Protein AF-A0A3C1X380-F1 (afdb_monomer)

Solvent-accessible surface area (backbone atoms only — not comparable to full-atom values): 17995 Å² total; per-residue (Å²): 136,86,82,90,84,85,78,90,77,83,82,72,78,85,70,80,78,74,75,63,93,86,57,66,66,77,62,63,75,36,66,68,52,38,53,51,50,45,49,40,43,46,57,48,29,76,74,70,53,82,90,46,90,50,73,79,48,50,50,51,59,52,41,44,53,50,55,62,53,46,61,95,39,57,70,80,70,37,52,69,49,52,52,54,48,44,68,77,28,77,44,46,57,51,46,35,72,46,59,65,70,59,56,50,58,72,48,60,91,70,64,69,62,67,52,58,54,22,47,41,53,30,27,39,46,31,34,74,78,43,76,54,42,80,67,95,39,54,70,62,34,38,70,34,51,88,28,45,71,38,53,14,14,46,36,34,7,53,41,64,56,33,65,44,39,61,62,51,81,38,32,47,39,37,46,27,22,36,65,45,45,80,50,39,56,85,39,74,66,26,43,51,33,51,51,53,50,28,58,68,52,49,33,76,88,46,16,27,62,40,55,51,25,46,41,47,42,10,65,74,32,49,32,88,69,84,46,43,53,93,77,36,80,56,41,94,66,20,41,9,61,77,69,69,37,52,84,63,41,52,39,70,77,82,81,79,83,83,79,89,82,44,68,49,75,47,68,56,71,48,78,56,95,92,39,81,46,73,54,67,44,70,34,49,88,91,46,84,71,45,73,37,79,40,58,50,69,44,83,50,57,70,72,64,56,62,74,63,76,121

pLDDT: mean 89.17, std 16.76, range [29.5, 98.75]

Foldseek 3Di:
DDDDDDDDDDDDDDDPDPDPPPQADPQLVDPVSLVLLLVLLLVCCVPQPDDAPLLVDLALFLQLVLVLLPVVADSVVCRVLSVVVCVQQVALQSLLPDDLVVLLVSCPPSDPCQSSVLSNQLSVCCCPVVVRDDDLDLVSQCVRRPQHLQSSLQSNCSNPVALRFHDDPLLLQVQCQLRVPPDACPDPSNVSSSRVSRSSNQDSRRNNSSNSSSSCQSPPALDQPPHVLVPRSCSVSGPCNVVVNSNVPPDHDDDDDDDDWDKDFDWDWDADPNDIDTDWDQADPPDDVHRDTGTDMDTDDPVVVVVVPD

Sequence (310 aa):
MSPSRAGRGSKRGSEPELLAESVVVPTVQDPGWRRTLQRQLLQWYAVAGRRLPWRQSQDPYRIWLSEIMLQQTTVAAVIPYFQRFTAAWPNVAALAAAPLDEVLRLWEGLGYYSRARNLHRAAGLVVSEYGGQFPRDVKLLQQLPGVGRYTAGAIASFAFDLPAPIVEANTERLYARLLALQDDVRSASGQKQLWAFAEAIVSAERPGDFNQAVMDLGSQLCTPTNPACPACPVSGYCGAYRQGLQHELPRKPPRVAITAICELALIPTRVHRGQRQFLLRRREAGERWAGMWDAWREETRPEVLDGLGG

Structure (mmCIF, N/CA/C/O backbone):
data_AF-A0A3C1X380-F1
#
_entry.id   AF-A0A3C1X380-F1
#
loop_
_atom_site.group_PDB
_atom_site.id
_atom_site.type_symbol
_atom_site.label_atom_id
_atom_site.label_alt_id
_atom_site.label_comp_id
_atom_site.label_asym_id
_atom_site.label_entity_id
_atom_site.label_seq_id
_atom_site.pdbx_PDB_ins_code
_atom_site.Cartn_x
_atom_site.Cartn_y
_atom_site.Cartn_z
_atom_site.occupancy
_atom_site.B_iso_or_equiv
_atom_site.auth_seq_id
_atom_site.auth_comp_id
_atom_site.auth_asym_id
_atom_site.auth_atom_id
_atom_site.pdbx_PDB_model_num
ATOM 1 N N . MET A 1 1 ? 25.743 -33.243 53.019 1.00 43.44 1 MET A N 1
ATOM 2 C CA . MET A 1 1 ? 25.784 -32.178 51.994 1.00 43.44 1 MET A CA 1
ATOM 3 C C . MET A 1 1 ? 24.585 -32.366 51.073 1.00 43.44 1 MET A C 1
ATOM 5 O O . MET A 1 1 ? 24.597 -33.277 50.259 1.00 43.44 1 MET A O 1
ATOM 9 N N . SER A 1 2 ? 23.525 -31.582 51.274 1.00 38.34 2 SER A N 1
ATOM 10 C CA . SER A 1 2 ? 22.385 -31.467 50.342 1.00 38.34 2 SER A CA 1
ATOM 11 C C . SER A 1 2 ? 22.796 -30.614 49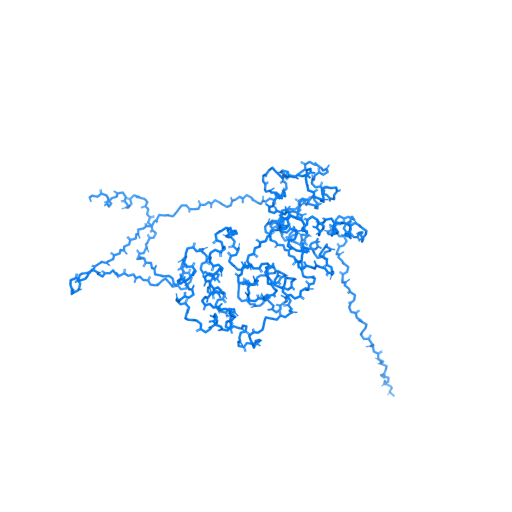.132 1.00 38.34 2 SER A C 1
ATOM 13 O O . SER A 1 2 ? 23.673 -29.762 49.295 1.00 38.34 2 SER A O 1
ATOM 15 N N . PRO A 1 3 ? 22.213 -30.824 47.936 1.00 39.53 3 PRO A N 1
ATOM 16 C CA . PRO A 1 3 ? 20.949 -30.151 47.570 1.00 39.53 3 PRO A CA 1
ATOM 17 C C . PRO A 1 3 ? 20.002 -31.055 46.739 1.00 39.53 3 PRO A C 1
ATOM 19 O O . PRO A 1 3 ? 20.433 -31.825 45.891 1.00 39.53 3 PRO A O 1
ATOM 22 N N . SER A 1 4 ? 18.704 -31.147 47.044 1.00 33.91 4 SER A N 1
ATOM 23 C CA . SER A 1 4 ? 17.605 -30.247 46.633 1.00 33.91 4 SER A CA 1
ATOM 24 C C . SER A 1 4 ? 17.542 -29.931 45.126 1.00 33.91 4 SER A C 1
ATOM 26 O O . SER A 1 4 ? 18.301 -29.108 44.621 1.00 33.91 4 SER A O 1
ATOM 28 N N . ARG A 1 5 ? 16.568 -30.531 44.422 1.00 35.78 5 ARG A N 1
ATOM 29 C CA . ARG A 1 5 ? 16.022 -30.042 43.142 1.00 35.78 5 ARG A CA 1
ATOM 30 C C . ARG A 1 5 ? 14.491 -30.023 43.211 1.00 35.78 5 ARG A C 1
ATOM 32 O O . ARG A 1 5 ? 13.821 -30.983 42.847 1.00 35.78 5 ARG A O 1
ATOM 39 N N . ALA A 1 6 ? 13.959 -28.900 43.683 1.00 34.78 6 ALA A N 1
ATOM 40 C CA . ALA A 1 6 ? 12.681 -28.344 43.232 1.00 34.78 6 ALA A CA 1
ATOM 41 C C . ALA A 1 6 ? 12.926 -27.633 41.879 1.00 34.78 6 ALA A C 1
ATOM 43 O O . ALA A 1 6 ? 14.048 -27.227 41.605 1.00 34.78 6 ALA A O 1
ATOM 44 N N . GLY A 1 7 ? 11.992 -27.432 40.957 1.00 31.25 7 GLY A N 1
ATOM 45 C CA . GLY A 1 7 ? 10.567 -27.701 40.895 1.00 31.25 7 GLY A CA 1
ATOM 46 C C . GLY A 1 7 ? 10.095 -27.371 39.470 1.00 31.25 7 GLY A C 1
ATOM 47 O O . GLY A 1 7 ? 10.763 -26.658 38.719 1.00 31.25 7 GLY A O 1
ATOM 48 N N . ARG A 1 8 ? 8.955 -27.942 39.079 1.00 37.12 8 ARG A N 1
ATOM 49 C CA . ARG A 1 8 ? 8.290 -27.705 37.793 1.00 37.12 8 ARG A CA 1
ATOM 50 C C . ARG A 1 8 ? 7.764 -26.268 37.726 1.00 37.12 8 ARG A C 1
ATOM 52 O O . ARG A 1 8 ? 6.919 -25.892 38.530 1.00 37.12 8 ARG A O 1
ATOM 59 N N . GLY A 1 9 ? 8.212 -25.505 36.733 1.00 29.50 9 GLY A N 1
ATOM 60 C CA . GLY A 1 9 ? 7.632 -24.218 36.348 1.00 29.50 9 GLY A CA 1
ATOM 61 C C . GLY A 1 9 ? 6.877 -24.350 35.030 1.00 29.50 9 GLY A C 1
ATOM 62 O O . GLY A 1 9 ? 7.480 -24.343 33.961 1.00 29.50 9 GLY A O 1
ATOM 63 N N . SER A 1 10 ? 5.557 -24.499 35.123 1.00 31.27 10 SER A N 1
ATOM 64 C CA . SER A 1 10 ? 4.612 -24.378 34.011 1.00 31.27 10 SER A CA 1
ATOM 65 C C . SER A 1 10 ? 4.718 -22.977 33.394 1.00 31.27 10 SER A C 1
ATOM 67 O O . SER A 1 10 ? 4.453 -21.984 34.075 1.00 31.27 10 SER A O 1
ATOM 69 N N . LYS A 1 11 ? 5.127 -22.883 32.122 1.00 34.22 11 LYS A N 1
ATOM 70 C CA . LYS A 1 11 ? 5.083 -21.633 31.352 1.00 34.22 11 LYS A CA 1
ATOM 71 C C . LYS A 1 11 ? 3.627 -21.352 30.979 1.00 34.22 11 LYS A C 1
ATOM 73 O O . LYS A 1 11 ? 3.112 -21.908 30.013 1.00 34.22 11 LYS A O 1
ATOM 78 N N . ARG A 1 12 ? 2.965 -20.516 31.784 1.00 34.91 12 ARG A N 1
ATOM 79 C CA . ARG A 1 12 ? 1.689 -19.882 31.427 1.00 34.91 12 ARG A CA 1
ATOM 80 C C . ARG A 1 12 ? 1.887 -19.032 30.175 1.00 34.91 12 ARG A C 1
ATOM 82 O O . ARG A 1 12 ? 2.951 -18.443 29.992 1.00 34.91 12 ARG A O 1
ATOM 89 N N . GLY A 1 13 ? 0.860 -19.032 29.328 1.00 30.39 13 GLY A N 1
ATOM 90 C CA . GLY A 1 13 ? 0.805 -18.280 28.084 1.00 30.39 13 GLY A CA 1
ATOM 91 C C . GLY A 1 13 ? 1.133 -16.806 28.292 1.00 30.39 13 GLY A C 1
ATOM 92 O O . GLY A 1 13 ? 0.766 -16.207 29.299 1.00 30.39 13 GLY A O 1
ATOM 93 N N . SER A 1 14 ? 1.859 -16.259 27.326 1.00 31.59 14 SER A N 1
ATOM 94 C CA . SER A 1 14 ? 2.159 -14.841 27.204 1.00 31.59 14 SER A CA 1
ATOM 95 C C . SER A 1 14 ? 0.860 -14.051 27.049 1.00 31.59 14 SER A C 1
ATOM 97 O O . SER A 1 14 ? 0.226 -14.103 25.993 1.00 31.59 14 SER A O 1
ATOM 99 N N . GLU A 1 15 ? 0.468 -13.334 28.097 1.00 29.66 15 GLU A N 1
ATOM 100 C CA . GLU A 1 15 ? -0.476 -12.225 27.984 1.00 29.66 15 GLU A CA 1
ATOM 101 C C . GLU A 1 15 ? 0.121 -11.144 27.064 1.00 29.66 15 GLU A C 1
ATOM 103 O O . GLU A 1 15 ? 1.343 -10.956 27.053 1.00 29.66 15 GLU A O 1
ATOM 108 N N . PRO A 1 16 ? -0.704 -10.455 26.257 1.00 36.34 16 PRO A N 1
ATOM 109 C CA . PRO A 1 16 ? -0.232 -9.372 25.412 1.00 36.34 16 PRO A CA 1
ATOM 110 C C . PRO A 1 16 ? 0.289 -8.245 26.303 1.00 36.34 16 PRO A C 1
ATOM 112 O O . PRO A 1 16 ? -0.426 -7.730 27.160 1.00 36.34 16 PRO A O 1
ATOM 115 N N . GLU A 1 17 ? 1.555 -7.896 26.096 1.00 34.09 17 GLU A N 1
ATOM 116 C CA . GLU A 1 17 ? 2.239 -6.781 26.736 1.00 34.09 17 GLU A CA 1
ATOM 117 C C . GLU A 1 17 ? 1.364 -5.524 26.614 1.00 34.09 17 GLU A C 1
ATOM 119 O O . GLU A 1 17 ? 1.068 -5.057 25.510 1.00 34.09 17 GLU A O 1
ATOM 124 N N . LEU A 1 18 ? 0.866 -5.047 27.759 1.00 36.06 18 LEU A N 1
ATOM 125 C CA . LEU A 1 18 ? 0.002 -3.878 27.871 1.00 36.06 18 LEU A CA 1
ATOM 126 C C . LEU A 1 18 ? 0.632 -2.713 27.102 1.00 36.06 18 LEU A C 1
ATOM 128 O O . LEU A 1 18 ? 1.758 -2.300 27.380 1.00 36.06 18 LEU A O 1
ATOM 132 N N . LEU A 1 19 ? -0.114 -2.209 26.115 1.00 40.50 19 LEU A N 1
ATOM 133 C CA . LEU A 1 19 ? 0.209 -1.008 25.353 1.00 40.50 19 LEU A CA 1
ATOM 134 C C . LEU A 1 19 ? 0.686 0.075 26.324 1.00 40.50 19 LEU A C 1
ATOM 136 O O . LEU A 1 19 ? -0.061 0.452 27.223 1.00 40.50 19 LEU A O 1
ATOM 140 N N . ALA A 1 20 ? 1.925 0.541 26.141 1.00 37.09 20 ALA A N 1
ATOM 141 C CA . ALA A 1 20 ? 2.539 1.582 26.957 1.00 37.09 20 ALA A CA 1
ATOM 142 C C . ALA A 1 20 ? 1.525 2.693 27.285 1.00 37.09 20 ALA A C 1
ATOM 144 O O . ALA A 1 20 ? 0.930 3.272 26.372 1.00 37.09 20 ALA A O 1
ATOM 145 N N . GLU A 1 21 ? 1.358 2.984 28.579 1.00 40.97 21 GLU A N 1
ATOM 146 C CA . GLU A 1 21 ? 0.349 3.887 29.163 1.00 40.97 21 GLU A CA 1
ATOM 147 C C . GLU A 1 21 ? 0.322 5.309 28.563 1.00 40.97 21 GLU A C 1
ATOM 149 O O . GLU A 1 21 ? -0.587 6.084 28.840 1.00 40.97 21 GLU A O 1
ATOM 154 N N . SER A 1 22 ? 1.281 5.666 27.709 1.00 44.72 22 SER A N 1
ATOM 155 C CA . SER A 1 22 ? 1.440 6.999 27.130 1.00 44.72 22 SER A CA 1
ATOM 156 C C . SER A 1 22 ? 1.015 7.152 25.664 1.00 44.72 22 SER A C 1
ATOM 158 O O . SER A 1 22 ? 1.187 8.237 25.114 1.00 44.72 22 SER A O 1
ATOM 160 N N . VAL A 1 23 ? 0.491 6.115 24.996 1.00 49.34 23 VAL A N 1
ATOM 161 C CA . VAL A 1 23 ? 0.452 6.107 23.512 1.00 49.34 23 VAL A CA 1
ATOM 162 C C . VAL A 1 23 ? -0.947 6.080 22.886 1.00 49.34 23 VAL A C 1
ATOM 164 O O . VAL A 1 23 ? -1.075 6.151 21.666 1.00 49.34 23 VAL A O 1
ATOM 167 N N . VAL A 1 24 ? -2.032 6.039 23.660 1.00 52.72 24 VAL A N 1
ATOM 168 C CA . VAL A 1 24 ? -3.367 5.978 23.049 1.00 52.72 24 VAL A CA 1
ATOM 169 C C . VAL A 1 24 ? -4.371 6.830 23.808 1.00 52.72 24 VAL A C 1
ATOM 171 O O . VAL A 1 24 ? -4.429 6.790 25.033 1.00 52.72 24 VAL A O 1
ATOM 174 N N . VAL A 1 25 ? -5.181 7.595 23.067 1.00 57.25 25 VAL A N 1
ATOM 175 C CA . VAL A 1 25 ? -6.336 8.324 23.608 1.00 57.25 25 VAL A CA 1
ATOM 176 C C . VAL A 1 25 ? -7.116 7.360 24.518 1.00 57.25 25 VAL A C 1
ATOM 178 O O . VAL A 1 25 ? -7.429 6.260 24.052 1.00 57.25 25 VAL A O 1
ATOM 181 N N . PRO A 1 26 ? -7.471 7.733 25.766 1.00 54.91 26 PRO A N 1
ATOM 182 C CA . PRO A 1 26 ? -8.133 6.834 26.724 1.00 54.91 26 PRO A CA 1
ATOM 183 C C . PRO A 1 26 ? -9.357 6.093 26.157 1.00 54.91 26 PRO A C 1
ATOM 185 O O . PRO A 1 26 ? -9.683 4.986 26.568 1.00 54.91 26 PRO A O 1
ATOM 188 N N . THR A 1 27 ? -10.003 6.686 25.152 1.00 64.69 27 THR A N 1
ATOM 189 C CA . THR A 1 27 ? -11.160 6.132 24.441 1.00 64.69 27 THR A CA 1
ATOM 190 C C . THR A 1 27 ? -10.867 4.896 23.587 1.00 64.69 27 THR A C 1
ATOM 192 O O . THR A 1 27 ? -11.767 4.096 23.382 1.00 64.69 27 THR A O 1
ATOM 195 N N . VAL A 1 28 ? -9.641 4.678 23.109 1.00 70.62 28 VAL A N 1
ATOM 196 C CA . VAL A 1 28 ? -9.317 3.497 22.282 1.00 70.62 28 VAL A CA 1
ATOM 197 C C . VAL A 1 28 ? -9.156 2.241 23.137 1.00 70.62 28 VAL A C 1
ATOM 199 O O . VAL A 1 28 ? -9.380 1.131 22.656 1.00 70.62 28 VAL A O 1
ATOM 202 N N . GLN A 1 29 ? -8.810 2.402 24.416 1.00 73.19 29 GLN A N 1
ATOM 203 C CA . GLN A 1 29 ? -8.742 1.282 25.354 1.00 73.19 29 GLN A CA 1
ATOM 204 C C . GLN A 1 29 ? -10.140 0.730 25.671 1.00 73.19 29 GLN A C 1
ATOM 206 O O . GLN A 1 29 ? -1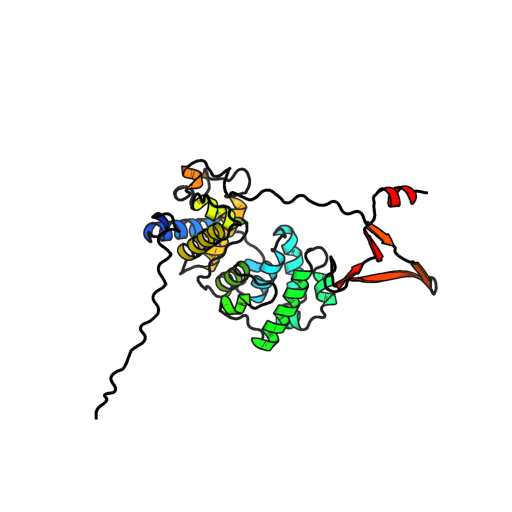0.282 -0.471 25.912 1.00 73.19 29 GLN A O 1
ATOM 211 N N . ASP A 1 30 ? -11.185 1.559 25.560 1.00 84.94 30 ASP A N 1
ATOM 212 C CA . ASP A 1 30 ? -12.578 1.150 25.743 1.00 84.94 30 ASP A CA 1
ATOM 213 C C . ASP A 1 30 ? -13.021 0.131 24.662 1.00 84.94 30 ASP A C 1
ATOM 215 O O . ASP A 1 30 ? -13.106 0.452 23.468 1.00 84.94 30 ASP A O 1
ATOM 219 N N . PRO A 1 31 ? -13.346 -1.122 25.043 1.00 85.69 31 PRO A N 1
ATOM 220 C CA . PRO A 1 31 ? -13.861 -2.125 24.111 1.00 85.69 31 PRO A CA 1
ATOM 221 C C . PRO A 1 31 ? -15.216 -1.754 23.486 1.00 85.69 31 PRO A C 1
ATOM 223 O O . PRO A 1 31 ? -15.538 -2.218 22.390 1.00 85.69 31 PRO A O 1
ATOM 226 N N . GLY A 1 32 ? -16.048 -0.960 24.170 1.00 88.94 32 GLY A N 1
ATOM 227 C CA . GLY A 1 32 ? -17.332 -0.475 23.653 1.00 88.94 32 GLY A CA 1
ATOM 228 C C . GLY A 1 32 ? -17.144 0.498 22.491 1.00 88.94 32 GLY A C 1
ATOM 229 O O . GLY A 1 32 ? -17.757 0.333 21.428 1.00 88.94 32 GLY A O 1
ATOM 230 N N . TRP A 1 33 ? -16.226 1.450 22.663 1.00 90.06 33 TRP A N 1
ATOM 231 C CA . TRP A 1 33 ? -15.787 2.360 21.608 1.00 90.06 33 TRP A CA 1
ATOM 232 C C . TRP A 1 33 ? -15.258 1.598 20.385 1.00 90.06 33 TRP A C 1
ATOM 234 O O . TRP A 1 33 ? -15.761 1.795 19.275 1.00 90.06 33 TRP A O 1
ATOM 244 N N . ARG A 1 34 ? -14.324 0.652 20.589 1.00 91.25 34 ARG A N 1
ATOM 245 C CA . ARG A 1 34 ? -13.711 -0.133 19.498 1.00 91.25 34 ARG A CA 1
ATOM 246 C C . ARG A 1 34 ? -14.737 -0.928 18.700 1.00 91.25 34 ARG A C 1
ATOM 248 O O . ARG A 1 34 ? -14.773 -0.822 17.476 1.00 91.25 34 ARG A O 1
ATOM 255 N N . ARG A 1 35 ? -15.615 -1.666 19.387 1.00 93.12 35 ARG A N 1
ATOM 256 C CA . ARG A 1 35 ? -16.673 -2.455 18.734 1.00 93.12 35 ARG A CA 1
ATOM 257 C C . ARG A 1 35 ? -17.620 -1.580 17.922 1.00 93.12 35 ARG A C 1
ATOM 259 O O . ARG A 1 35 ? -18.031 -1.966 16.829 1.00 93.12 35 ARG A O 1
ATOM 266 N N . THR A 1 36 ? -17.953 -0.392 18.423 1.00 93.62 36 THR A N 1
ATOM 267 C CA . THR A 1 36 ? -18.863 0.506 17.704 1.00 93.62 36 THR A CA 1
ATOM 268 C C . THR A 1 36 ? -18.210 1.104 16.462 1.00 93.62 36 THR A C 1
ATOM 270 O O . THR A 1 36 ? -18.836 1.093 15.400 1.00 93.62 36 THR A O 1
ATOM 273 N N . LEU A 1 37 ? -16.950 1.541 16.563 1.00 94.44 37 LEU A N 1
ATOM 274 C CA . LEU A 1 37 ? -16.166 2.013 15.420 1.00 94.44 37 LEU A CA 1
ATOM 275 C C . LEU A 1 37 ? -16.031 0.924 14.347 1.00 94.44 37 LEU A C 1
ATOM 277 O O . LEU A 1 37 ? -16.326 1.175 13.177 1.00 94.44 37 LEU A O 1
ATOM 281 N N . GLN A 1 38 ? -15.652 -0.295 14.745 1.00 96.25 38 GLN A N 1
ATOM 282 C CA . GLN A 1 38 ? -15.543 -1.444 13.840 1.00 96.25 38 GLN A CA 1
ATOM 283 C C . GLN A 1 38 ? -16.870 -1.720 13.133 1.00 96.25 38 GLN A C 1
ATOM 285 O O . GLN A 1 38 ? -16.911 -1.819 11.908 1.00 96.25 38 GLN A O 1
ATOM 290 N N . ARG A 1 39 ? -17.974 -1.774 13.887 1.00 97.19 39 ARG A N 1
ATOM 291 C CA . ARG A 1 39 ? -19.311 -2.009 13.333 1.00 97.19 39 ARG A CA 1
ATOM 292 C C . ARG A 1 39 ? -19.705 -0.946 12.306 1.00 97.19 39 ARG A C 1
ATOM 294 O O . ARG A 1 39 ? -20.159 -1.310 11.227 1.00 97.19 39 ARG A O 1
ATOM 301 N N . GLN A 1 40 ? -19.527 0.339 12.615 1.00 97.31 40 GLN A N 1
ATOM 302 C CA . GLN A 1 40 ? -19.891 1.428 11.699 1.00 97.31 40 GLN A CA 1
ATOM 303 C C . GLN A 1 40 ? -19.058 1.408 10.412 1.00 97.31 40 GLN A C 1
ATOM 305 O O . GLN A 1 40 ? -19.611 1.577 9.325 1.00 97.31 40 GLN A O 1
ATOM 310 N N . LEU A 1 41 ? -17.750 1.145 10.512 1.00 96.88 41 LEU A N 1
ATOM 311 C CA . LEU A 1 41 ? -16.876 1.005 9.343 1.00 96.88 41 LEU A CA 1
ATOM 312 C C . LEU A 1 41 ? -17.289 -0.168 8.459 1.00 96.88 41 LEU A C 1
ATOM 314 O O . LEU A 1 41 ? -17.406 -0.009 7.247 1.00 96.88 41 LEU A O 1
ATOM 318 N N . LEU A 1 42 ? -17.537 -1.332 9.061 1.00 98.19 42 LEU A N 1
ATOM 319 C CA . LEU A 1 42 ? -17.918 -2.537 8.328 1.00 98.19 42 LEU A CA 1
ATOM 320 C C . LEU A 1 42 ? -19.306 -2.409 7.682 1.00 98.19 42 LEU A C 1
ATOM 322 O O . LEU A 1 42 ? -19.500 -2.901 6.572 1.00 98.19 42 LEU A O 1
ATOM 326 N N . GLN A 1 43 ? -20.256 -1.736 8.341 1.00 98.06 43 GLN A N 1
ATOM 327 C CA . GLN A 1 43 ? -21.577 -1.434 7.773 1.00 98.06 43 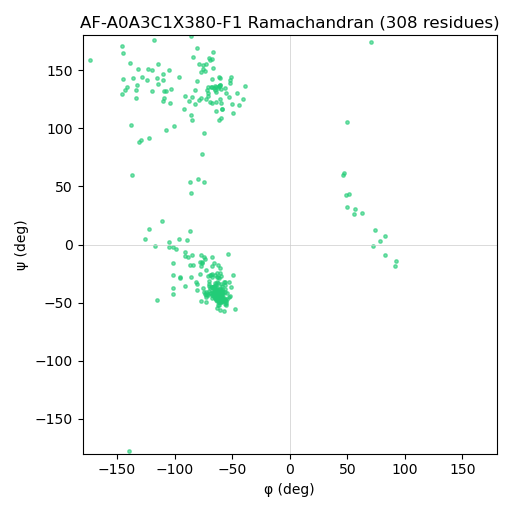GLN A CA 1
ATOM 328 C C . GLN A 1 43 ? -21.473 -0.485 6.579 1.00 98.06 43 GLN A C 1
ATOM 330 O O . GLN A 1 43 ? -22.063 -0.746 5.533 1.00 98.06 43 GLN A O 1
ATOM 335 N N . TRP A 1 44 ? -20.689 0.587 6.710 1.00 98.06 44 TRP A N 1
ATOM 336 C CA . TRP A 1 44 ? -20.432 1.503 5.602 1.00 98.06 44 TRP A CA 1
ATOM 337 C C . TRP A 1 44 ? -19.748 0.788 4.430 1.00 98.06 44 TRP A C 1
ATOM 339 O O . TRP A 1 44 ? -20.177 0.926 3.286 1.00 98.06 44 TRP A O 1
ATOM 349 N N . TYR A 1 45 ? -18.733 -0.030 4.711 1.00 97.88 45 TYR A N 1
ATOM 350 C CA . TYR A 1 45 ? -17.983 -0.757 3.690 1.00 97.88 45 TYR A CA 1
ATOM 351 C C . TYR A 1 45 ? -18.837 -1.776 2.931 1.00 97.88 45 TYR A C 1
ATOM 353 O O . TYR A 1 45 ? -18.668 -1.927 1.724 1.00 97.88 45 TYR A O 1
ATOM 361 N N . ALA A 1 46 ? -19.808 -2.414 3.591 1.00 96.88 46 ALA A N 1
ATOM 362 C CA . ALA A 1 46 ? -20.736 -3.330 2.927 1.00 96.88 46 ALA A CA 1
ATOM 363 C C . ALA A 1 46 ? -21.553 -2.658 1.802 1.00 96.88 46 ALA A C 1
ATOM 365 O O . ALA A 1 46 ? -21.949 -3.330 0.852 1.00 96.88 46 ALA A O 1
ATOM 366 N N . VAL A 1 47 ? -21.786 -1.342 1.892 1.00 96.25 47 VAL A N 1
ATOM 367 C CA . VAL A 1 47 ? -22.566 -0.572 0.907 1.00 96.25 47 VAL A CA 1
ATOM 368 C C . VAL A 1 47 ? -21.665 0.220 -0.047 1.00 96.25 47 VAL A C 1
ATOM 370 O O . VAL A 1 47 ? -21.918 0.249 -1.249 1.00 96.25 47 VAL A O 1
ATOM 373 N N . ALA A 1 48 ? -20.613 0.857 0.472 1.00 95.25 48 ALA A N 1
ATOM 374 C CA . ALA A 1 48 ? -19.765 1.804 -0.261 1.00 95.25 48 ALA A CA 1
ATOM 375 C C . ALA A 1 48 ? -18.384 1.244 -0.662 1.00 95.25 48 ALA A C 1
ATOM 377 O O . ALA A 1 48 ? -17.581 1.945 -1.287 1.00 95.25 48 ALA A O 1
ATOM 378 N N . GLY A 1 49 ? -18.073 0.000 -0.289 1.00 93.88 49 GLY A N 1
ATOM 379 C CA . GLY A 1 49 ? -16.798 -0.645 -0.589 1.00 93.88 49 GLY A CA 1
ATOM 380 C C . GLY A 1 49 ? -16.562 -0.797 -2.092 1.00 93.88 49 GLY A C 1
ATOM 381 O O . GLY A 1 49 ? -17.439 -1.218 -2.852 1.00 93.88 49 GLY A O 1
ATOM 382 N N . ARG A 1 50 ? -15.347 -0.469 -2.546 1.00 93.75 50 ARG A N 1
ATOM 383 C CA . ARG A 1 50 ? -15.002 -0.568 -3.972 1.00 93.75 50 ARG A CA 1
ATOM 384 C C . ARG A 1 50 ? -14.864 -2.022 -4.398 1.00 93.75 50 ARG A C 1
ATOM 386 O O . ARG A 1 50 ? -14.111 -2.787 -3.789 1.00 93.75 50 ARG A O 1
ATOM 393 N N . ARG A 1 51 ? -15.488 -2.359 -5.527 1.00 92.88 51 ARG A N 1
ATOM 394 C CA . ARG A 1 51 ? -15.294 -3.633 -6.229 1.00 92.88 51 ARG A CA 1
ATOM 395 C C . ARG A 1 51 ? -14.082 -3.519 -7.149 1.00 92.88 51 ARG A C 1
ATOM 397 O O . ARG A 1 51 ? -14.145 -2.837 -8.165 1.00 92.88 51 ARG A O 1
ATOM 404 N N . LEU A 1 52 ? -12.980 -4.169 -6.781 1.00 95.12 52 LEU A N 1
ATOM 405 C CA . LEU A 1 52 ? -11.732 -4.171 -7.553 1.00 95.12 52 LEU A CA 1
ATOM 406 C C . LEU A 1 52 ? -11.365 -5.606 -7.963 1.00 95.12 52 LEU A C 1
ATOM 408 O O . LEU A 1 52 ? -11.671 -6.526 -7.202 1.00 95.12 52 LEU A O 1
ATOM 412 N N . PRO A 1 53 ? -10.683 -5.824 -9.106 1.00 94.75 53 PRO A N 1
ATOM 413 C CA . PRO A 1 53 ? -10.400 -7.172 -9.618 1.00 94.75 53 PRO A CA 1
ATOM 414 C C . PRO A 1 53 ? -9.655 -8.093 -8.639 1.00 94.75 53 PRO A C 1
ATOM 416 O O . PRO A 1 53 ? -9.858 -9.305 -8.646 1.00 94.75 53 PRO A O 1
ATOM 419 N N . TRP A 1 54 ? -8.793 -7.530 -7.792 1.00 95.25 54 TRP A N 1
ATOM 420 C CA . TRP A 1 54 ? -8.043 -8.270 -6.772 1.00 95.25 54 TRP A CA 1
ATOM 421 C C . TRP A 1 54 ? -8.822 -8.501 -5.473 1.00 95.25 54 TRP A C 1
ATOM 423 O O . TRP A 1 54 ? -8.467 -9.397 -4.722 1.00 95.25 54 TRP A O 1
ATOM 433 N N . ARG A 1 55 ? -9.905 -7.754 -5.222 1.00 94.56 55 ARG A N 1
ATOM 434 C CA . ARG A 1 55 ? -10.766 -7.917 -4.034 1.00 94.56 55 ARG A CA 1
ATOM 435 C C . ARG A 1 55 ? -11.836 -8.996 -4.198 1.00 94.56 55 ARG A C 1
ATOM 437 O O . ARG A 1 55 ? -12.518 -9.340 -3.245 1.00 94.56 55 ARG A O 1
ATOM 444 N N . GLN A 1 56 ? -11.999 -9.519 -5.409 1.00 89.81 56 GLN A N 1
ATOM 445 C CA . GLN A 1 56 ? -12.928 -10.612 -5.720 1.00 89.81 56 GLN A CA 1
ATOM 446 C C . GLN A 1 56 ? -12.296 -11.995 -5.494 1.00 89.81 56 GLN A C 1
ATOM 448 O O . GLN A 1 56 ? -12.824 -13.004 -5.948 1.00 89.81 56 GLN A O 1
ATOM 453 N N . SER A 1 57 ? -11.134 -12.039 -4.842 1.00 91.06 57 SER A N 1
ATOM 454 C CA . SER A 1 57 ? -10.344 -13.240 -4.621 1.00 91.06 57 SER A CA 1
ATOM 455 C C . SER A 1 57 ? -9.666 -13.158 -3.259 1.00 91.06 57 SER A C 1
ATOM 457 O O . SER A 1 57 ? -9.187 -12.091 -2.885 1.00 91.06 57 SER A O 1
ATOM 459 N N . GLN A 1 58 ? -9.575 -14.291 -2.564 1.00 94.00 58 GLN A N 1
ATOM 460 C CA . GLN A 1 58 ? -8.722 -14.455 -1.380 1.00 94.00 58 GLN A CA 1
ATOM 461 C C . GLN A 1 58 ? -7.364 -15.090 -1.724 1.00 94.00 58 GLN A C 1
ATOM 463 O O . GLN A 1 58 ? -6.574 -15.385 -0.836 1.00 94.00 58 GLN A O 1
ATOM 468 N N . ASP A 1 59 ? -7.075 -15.313 -3.011 1.00 97.62 59 ASP A N 1
ATOM 469 C CA . ASP A 1 59 ? -5.780 -15.831 -3.463 1.00 97.62 59 ASP A CA 1
ATOM 470 C C . ASP A 1 59 ? -4.626 -14.892 -3.040 1.00 97.62 59 ASP A C 1
ATOM 472 O O . ASP A 1 59 ? -4.552 -13.758 -3.543 1.00 97.62 59 ASP A O 1
ATOM 476 N N . PRO A 1 60 ? -3.694 -15.358 -2.180 1.00 97.94 60 PRO A N 1
ATOM 477 C CA . PRO A 1 60 ? -2.555 -14.569 -1.729 1.00 97.94 60 PRO A CA 1
ATOM 478 C C . PRO A 1 60 ? -1.694 -14.042 -2.876 1.00 97.94 60 PRO A C 1
ATOM 480 O O . PRO A 1 60 ? -1.189 -12.926 -2.776 1.00 97.94 60 PRO A O 1
ATOM 483 N N . TYR A 1 61 ? -1.548 -14.795 -3.975 1.00 98.50 61 TYR A N 1
ATOM 484 C CA . TYR A 1 61 ? -0.755 -14.368 -5.130 1.00 98.50 61 TYR A CA 1
ATOM 485 C C . TYR A 1 61 ? -1.348 -13.112 -5.775 1.00 98.50 61 TYR A C 1
ATOM 487 O O . TYR A 1 61 ? -0.645 -12.125 -5.998 1.00 98.50 61 TYR A O 1
ATOM 495 N N . ARG A 1 62 ? -2.661 -13.126 -6.031 1.00 98.38 62 ARG A N 1
ATOM 496 C CA . ARG A 1 62 ? -3.391 -12.002 -6.634 1.00 98.38 62 ARG A CA 1
ATOM 497 C C . ARG A 1 62 ? -3.398 -10.783 -5.719 1.00 98.38 62 ARG A C 1
ATOM 499 O O . ARG A 1 62 ? -3.163 -9.669 -6.187 1.00 98.38 62 ARG A O 1
ATOM 506 N N . ILE A 1 63 ? -3.631 -10.995 -4.426 1.00 98.12 63 ILE A N 1
ATOM 507 C CA . ILE A 1 63 ? -3.596 -9.928 -3.424 1.00 98.12 63 ILE A CA 1
ATOM 508 C C . ILE A 1 63 ? -2.203 -9.301 -3.384 1.00 98.12 63 ILE A C 1
ATOM 510 O O . ILE A 1 63 ? -2.069 -8.110 -3.655 1.00 98.12 63 ILE A O 1
ATOM 514 N N . TRP A 1 64 ? -1.159 -10.098 -3.147 1.00 98.50 64 TRP A N 1
ATOM 515 C CA . TRP A 1 64 ? 0.223 -9.623 -3.094 1.00 98.50 64 TRP A CA 1
ATOM 516 C C . TRP A 1 64 ? 0.630 -8.867 -4.361 1.00 98.50 64 TRP A C 1
ATOM 518 O O . TRP A 1 64 ? 1.153 -7.757 -4.267 1.00 98.50 64 TRP A O 1
ATOM 528 N N . LEU A 1 65 ? 0.333 -9.416 -5.543 1.00 98.50 65 LEU A N 1
ATOM 529 C CA . LEU A 1 65 ? 0.619 -8.764 -6.819 1.00 98.50 65 LEU A CA 1
ATOM 530 C C . LEU A 1 65 ? -0.024 -7.373 -6.898 1.00 98.50 65 LEU A C 1
ATOM 532 O O . LEU A 1 65 ? 0.646 -6.402 -7.259 1.00 98.50 65 LEU A O 1
ATOM 536 N N . SER A 1 66 ? -1.307 -7.269 -6.538 1.00 98.00 66 SER A N 1
ATOM 537 C CA . SER A 1 66 ? -2.024 -5.992 -6.544 1.00 98.00 66 SER A CA 1
ATOM 538 C C . SER A 1 66 ? -1.429 -4.990 -5.553 1.00 98.00 66 SER A C 1
ATOM 540 O O . SER A 1 66 ? -1.231 -3.829 -5.907 1.00 98.00 66 SER A O 1
ATOM 542 N N . GLU A 1 67 ? -1.047 -5.445 -4.359 1.00 97.56 67 GLU A N 1
ATOM 543 C CA . GLU A 1 67 ? -0.458 -4.600 -3.322 1.00 97.56 67 GLU A CA 1
ATOM 544 C C . GLU A 1 67 ? 0.905 -4.046 -3.742 1.00 97.56 67 GLU A C 1
ATOM 546 O O . GLU A 1 67 ? 1.179 -2.865 -3.533 1.00 97.56 67 GLU A O 1
ATOM 551 N N . ILE A 1 68 ? 1.743 -4.850 -4.407 1.00 97.94 68 ILE A N 1
ATOM 552 C CA . ILE A 1 68 ? 3.012 -4.368 -4.970 1.00 97.94 68 ILE A CA 1
ATOM 553 C C . ILE A 1 68 ? 2.762 -3.359 -6.101 1.00 97.94 68 ILE A C 1
ATOM 555 O O . ILE A 1 68 ? 3.431 -2.321 -6.165 1.00 97.94 68 ILE A O 1
ATOM 559 N N . MET A 1 69 ? 1.786 -3.610 -6.981 1.00 97.81 69 MET A N 1
ATOM 560 C CA . MET A 1 69 ? 1.443 -2.679 -8.064 1.00 97.81 69 MET A CA 1
ATOM 561 C C . MET A 1 69 ? 0.889 -1.346 -7.549 1.00 97.81 69 MET A C 1
ATOM 563 O O . MET A 1 69 ? 1.205 -0.308 -8.124 1.00 97.81 69 MET A O 1
ATOM 567 N N . LEU A 1 70 ? 0.117 -1.345 -6.460 1.00 96.06 70 LEU A N 1
ATOM 568 C CA . LEU A 1 70 ? -0.495 -0.143 -5.878 1.00 96.06 70 LEU A CA 1
ATOM 569 C C . LEU A 1 70 ? 0.498 0.767 -5.139 1.00 96.06 70 LEU A C 1
ATOM 571 O O . LEU A 1 70 ? 0.180 1.923 -4.854 1.00 96.06 70 LEU A O 1
ATOM 575 N N . GLN A 1 71 ? 1.719 0.302 -4.866 1.00 94.19 71 GLN A N 1
ATOM 576 C CA . GLN A 1 71 ? 2.761 1.139 -4.267 1.00 94.19 71 GLN A CA 1
ATOM 577 C C . GLN A 1 71 ? 3.081 2.345 -5.166 1.00 94.19 71 GLN A C 1
ATOM 579 O O . GLN A 1 71 ? 3.710 2.213 -6.211 1.00 94.19 71 GLN A O 1
ATOM 584 N N . GLN A 1 72 ? 2.676 3.545 -4.740 1.00 89.62 72 GLN A N 1
ATOM 585 C CA . GLN A 1 72 ? 2.873 4.790 -5.499 1.00 89.62 72 GLN A CA 1
ATOM 586 C C . GLN A 1 72 ? 2.258 4.750 -6.912 1.00 89.62 72 GLN A C 1
ATOM 588 O O . GLN A 1 72 ? 2.763 5.372 -7.843 1.00 89.62 72 GLN A O 1
ATOM 593 N N . THR A 1 73 ? 1.166 4.005 -7.101 1.00 93.44 73 THR A N 1
ATOM 594 C CA . THR A 1 73 ? 0.423 3.960 -8.369 1.00 93.44 73 THR A CA 1
ATOM 595 C C . THR A 1 73 ? -1.078 4.022 -8.095 1.00 93.44 73 THR A C 1
ATOM 597 O O . THR A 1 73 ? -1.568 3.480 -7.108 1.00 93.44 73 THR A O 1
ATOM 600 N N . THR A 1 74 ? -1.831 4.706 -8.956 1.00 92.50 74 THR A N 1
ATOM 601 C CA . THR A 1 74 ? -3.285 4.831 -8.802 1.00 92.50 74 THR A CA 1
ATOM 602 C C . THR A 1 74 ? -4.004 3.530 -9.158 1.00 92.50 74 THR A C 1
ATOM 604 O O . THR A 1 74 ? -3.590 2.797 -10.054 1.00 92.50 74 THR A O 1
ATOM 607 N N . VAL A 1 75 ? -5.144 3.273 -8.509 1.00 93.88 75 VAL A N 1
ATOM 608 C CA . VAL A 1 75 ? -5.989 2.096 -8.787 1.00 93.88 75 VAL A CA 1
ATOM 609 C C . VAL A 1 75 ? -6.342 1.986 -10.273 1.00 93.88 75 VAL A C 1
ATOM 611 O O . VAL A 1 75 ? -6.211 0.910 -10.848 1.00 93.88 75 VAL A O 1
ATOM 614 N N . ALA A 1 76 ? -6.737 3.097 -10.905 1.00 94.69 76 ALA A N 1
ATOM 615 C CA . ALA A 1 76 ? -7.110 3.125 -12.319 1.00 94.69 76 ALA A CA 1
ATOM 616 C C . ALA A 1 76 ? -5.960 2.684 -13.239 1.00 94.69 76 ALA A C 1
ATOM 618 O O . ALA A 1 76 ? -6.186 1.922 -14.175 1.00 94.69 76 ALA A O 1
ATOM 619 N N . ALA A 1 77 ? -4.728 3.107 -12.939 1.00 95.62 77 ALA A N 1
ATOM 620 C CA . ALA A 1 77 ? -3.553 2.679 -13.687 1.00 95.62 77 ALA A CA 1
ATOM 621 C C . ALA A 1 77 ? -3.213 1.201 -13.434 1.00 95.62 77 ALA A C 1
ATOM 623 O O . ALA A 1 77 ? -2.807 0.515 -14.365 1.00 95.62 77 ALA A O 1
ATOM 624 N N . VAL A 1 78 ? -3.411 0.684 -12.214 1.00 97.44 78 VAL A N 1
ATOM 625 C CA . VAL A 1 78 ? -3.086 -0.714 -11.871 1.00 97.44 78 VAL A CA 1
ATOM 626 C C . VAL A 1 78 ? -4.013 -1.731 -12.542 1.00 97.44 78 VAL A C 1
ATOM 628 O O . VAL A 1 78 ? -3.535 -2.787 -12.950 1.00 97.44 78 VAL A O 1
ATOM 631 N N . ILE A 1 79 ? -5.313 -1.448 -12.690 1.00 97.19 79 ILE A N 1
ATOM 632 C CA . ILE A 1 79 ? -6.308 -2.413 -13.209 1.00 97.19 79 ILE A CA 1
ATOM 633 C C . ILE A 1 79 ? -5.858 -3.137 -14.498 1.00 97.19 79 ILE A C 1
ATOM 635 O O . ILE A 1 79 ? -5.794 -4.371 -14.472 1.00 97.19 79 ILE A O 1
ATOM 639 N N . PRO A 1 80 ? -5.491 -2.444 -15.597 1.00 97.62 80 PRO A N 1
ATOM 640 C CA . PRO A 1 80 ? -5.085 -3.123 -16.830 1.00 97.62 80 PRO A CA 1
ATOM 641 C C . PRO A 1 80 ? -3.748 -3.871 -16.702 1.00 97.62 80 PRO A C 1
ATOM 643 O O . PRO A 1 80 ? -3.514 -4.844 -17.418 1.00 97.62 80 PRO A O 1
ATOM 646 N N . TYR A 1 81 ? -2.856 -3.454 -15.796 1.00 98.12 81 TYR A N 1
ATOM 647 C CA . TYR A 1 81 ? -1.596 -4.159 -15.524 1.00 98.12 81 TYR A CA 1
ATOM 648 C C . TYR A 1 81 ? -1.846 -5.452 -14.756 1.00 98.12 81 TYR A C 1
ATOM 650 O O . TYR A 1 81 ? -1.334 -6.504 -15.125 1.00 98.12 81 TYR A O 1
ATOM 658 N N . PHE A 1 82 ? -2.688 -5.395 -13.732 1.00 98.38 82 PHE A N 1
ATOM 659 C CA . PHE A 1 82 ? -3.069 -6.562 -12.953 1.00 98.38 82 PHE A CA 1
ATOM 660 C C . PHE A 1 82 ? -3.735 -7.638 -13.827 1.00 98.38 82 PHE A C 1
ATOM 662 O O . PHE A 1 82 ? -3.387 -8.817 -13.745 1.00 98.38 82 PHE A O 1
ATOM 669 N N . GLN A 1 83 ? -4.651 -7.234 -14.712 1.00 97.81 83 GLN A N 1
ATOM 670 C CA . GLN A 1 83 ? -5.344 -8.152 -15.619 1.00 97.81 83 GLN A CA 1
ATOM 671 C C . GLN A 1 83 ? -4.378 -8.875 -16.566 1.00 97.81 83 GLN A C 1
ATOM 673 O O . GLN A 1 83 ? -4.401 -10.100 -16.631 1.00 97.81 83 GLN A O 1
ATOM 678 N N . ARG A 1 84 ? -3.480 -8.153 -17.250 1.00 97.19 84 ARG A N 1
ATOM 679 C CA . ARG A 1 84 ? -2.516 -8.795 -18.161 1.00 97.19 84 ARG A CA 1
ATOM 680 C C . ARG A 1 84 ? -1.478 -9.653 -17.436 1.00 97.19 84 ARG A C 1
ATOM 682 O O . ARG A 1 84 ? -1.119 -10.706 -17.947 1.00 97.19 84 ARG A O 1
ATOM 689 N N . PHE A 1 85 ? -1.024 -9.237 -16.247 1.00 98.12 85 PHE A N 1
ATOM 690 C CA . PHE A 1 85 ? -0.081 -10.029 -15.451 1.00 98.12 85 PHE A CA 1
ATOM 691 C C . PHE A 1 85 ? -0.703 -11.350 -15.020 1.00 98.12 85 PHE A C 1
ATOM 693 O O . PHE A 1 85 ? -0.086 -12.390 -15.197 1.00 98.12 85 PHE A O 1
ATOM 700 N N . THR A 1 86 ? -1.929 -11.313 -14.496 1.00 97.75 86 THR A N 1
ATOM 701 C CA . THR A 1 86 ? -2.616 -12.532 -14.047 1.00 97.75 86 THR A CA 1
ATOM 702 C C . THR A 1 86 ? -3.086 -13.416 -15.202 1.00 97.75 86 THR A C 1
ATOM 704 O O . THR A 1 86 ? -3.264 -14.612 -15.002 1.00 97.75 86 THR A O 1
ATOM 707 N N . ALA A 1 87 ? -3.251 -12.867 -16.409 1.00 98.12 87 ALA A N 1
ATOM 708 C CA . ALA A 1 87 ? -3.471 -13.661 -17.615 1.00 98.12 87 ALA A CA 1
ATOM 709 C C . ALA A 1 87 ? -2.188 -14.375 -18.082 1.00 98.12 87 ALA A C 1
ATOM 711 O O . ALA A 1 87 ? -2.243 -15.546 -18.442 1.00 98.12 87 ALA A O 1
ATOM 712 N N . ALA A 1 88 ? -1.040 -13.687 -18.061 1.00 98.25 88 ALA A N 1
ATOM 713 C CA . ALA A 1 88 ? 0.248 -14.261 -18.459 1.00 98.25 88 ALA A CA 1
ATOM 714 C C . ALA A 1 88 ? 0.795 -15.260 -17.426 1.00 98.25 88 ALA A C 1
ATOM 716 O O . ALA A 1 88 ? 1.301 -16.320 -17.786 1.00 98.25 88 ALA A O 1
ATOM 717 N N . TRP A 1 89 ? 0.659 -14.933 -16.140 1.00 98.38 89 TRP A N 1
ATOM 718 C CA . TRP A 1 89 ? 1.130 -15.734 -15.016 1.00 98.38 89 TRP A CA 1
ATOM 719 C C . TRP A 1 89 ? -0.012 -15.922 -14.012 1.00 98.38 89 TRP A C 1
ATOM 721 O O . TRP A 1 89 ? -0.187 -15.111 -13.105 1.00 98.38 89 TRP A O 1
ATOM 731 N N . PRO A 1 90 ? -0.824 -16.983 -14.162 1.00 97.81 90 PRO A N 1
ATOM 732 C CA . PRO A 1 90 ? -2.007 -17.188 -13.325 1.00 97.81 90 PRO A CA 1
ATOM 733 C C . PRO A 1 90 ? -1.716 -17.482 -11.849 1.00 97.81 90 PRO A C 1
ATOM 735 O O . PRO A 1 90 ? -2.612 -17.350 -11.019 1.00 97.81 90 PRO A O 1
ATOM 738 N N . ASN A 1 91 ? -0.492 -17.897 -11.511 1.00 98.44 91 ASN A N 1
ATOM 739 C CA . ASN A 1 91 ? -0.080 -18.230 -10.150 1.00 98.44 91 ASN A CA 1
ATOM 740 C C . ASN A 1 91 ? 1.394 -17.865 -9.897 1.00 98.44 91 ASN A C 1
ATOM 742 O O . ASN A 1 91 ? 2.147 -17.539 -10.820 1.00 98.44 91 ASN A O 1
ATOM 746 N N . VAL A 1 92 ? 1.814 -17.950 -8.631 1.00 98.56 92 VAL A N 1
ATOM 747 C CA . VAL A 1 92 ? 3.176 -17.587 -8.211 1.00 98.56 92 VAL A CA 1
ATOM 748 C C . VAL A 1 92 ? 4.256 -18.455 -8.861 1.00 98.56 92 VAL A C 1
ATOM 750 O O . VAL A 1 92 ? 5.320 -17.935 -9.184 1.00 98.56 92 VAL A O 1
ATOM 753 N N . ALA A 1 93 ? 3.982 -19.737 -9.125 1.00 98.69 93 ALA A N 1
ATOM 754 C CA . ALA A 1 93 ? 4.935 -20.634 -9.775 1.00 98.69 93 ALA A CA 1
ATOM 755 C C . ALA A 1 93 ? 5.179 -20.246 -11.240 1.00 98.69 93 ALA A C 1
ATOM 757 O O . ALA A 1 93 ? 6.326 -20.199 -11.680 1.00 98.69 93 ALA A O 1
ATOM 758 N N . ALA A 1 94 ? 4.120 -19.880 -11.968 1.00 98.69 94 ALA A N 1
ATOM 759 C CA . ALA A 1 94 ? 4.229 -19.363 -13.328 1.00 98.69 94 ALA A CA 1
ATOM 760 C C . ALA A 1 94 ? 5.039 -18.058 -13.372 1.00 98.69 94 ALA A C 1
ATOM 762 O O . ALA A 1 94 ? 5.899 -17.903 -14.236 1.00 98.69 94 ALA A O 1
ATOM 763 N N . LEU A 1 95 ? 4.815 -17.145 -12.417 1.00 98.69 95 LEU A N 1
ATOM 764 C CA . LEU A 1 95 ? 5.596 -15.909 -12.319 1.00 98.69 95 LEU A CA 1
ATOM 765 C C . LEU A 1 95 ? 7.069 -16.185 -11.976 1.00 98.69 95 LEU A C 1
ATOM 767 O O . LEU A 1 95 ? 7.953 -15.552 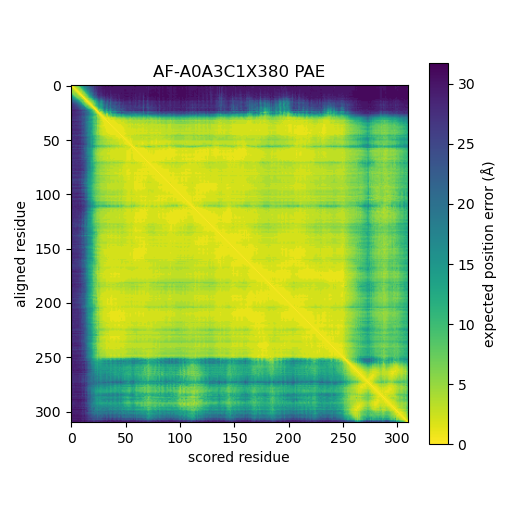-12.545 1.00 98.69 95 LEU A O 1
ATOM 771 N N . ALA A 1 96 ? 7.340 -17.116 -11.059 1.00 98.62 96 ALA A N 1
ATOM 772 C CA . ALA A 1 96 ? 8.697 -17.477 -10.651 1.00 98.62 96 ALA A CA 1
ATOM 773 C C . ALA A 1 96 ? 9.509 -18.103 -11.798 1.00 98.62 96 ALA A C 1
ATOM 775 O O . ALA A 1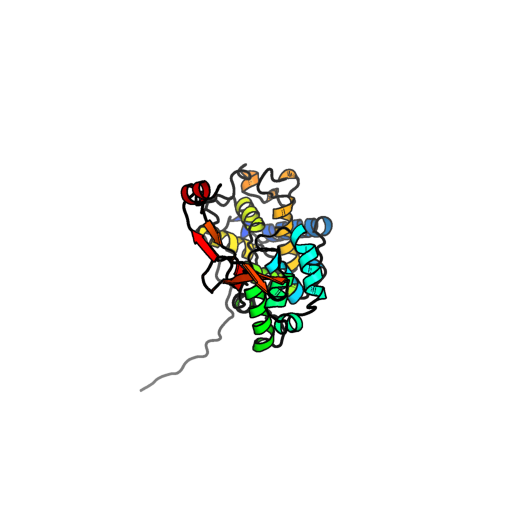 96 ? 10.697 -17.821 -11.931 1.00 98.62 96 ALA A O 1
ATOM 776 N N . ALA A 1 97 ? 8.866 -18.921 -12.636 1.00 98.50 97 ALA A N 1
ATOM 777 C CA . ALA A 1 97 ? 9.495 -19.563 -13.790 1.00 98.50 97 ALA A CA 1
ATOM 778 C C . ALA A 1 97 ? 9.712 -18.612 -14.984 1.00 98.50 97 ALA A C 1
ATOM 780 O O . ALA A 1 97 ? 10.464 -18.939 -15.902 1.00 98.50 97 ALA A O 1
ATOM 781 N N . ALA A 1 98 ? 9.055 -17.449 -14.996 1.00 98.31 98 ALA A N 1
ATOM 782 C CA . ALA A 1 98 ? 9.132 -16.503 -16.101 1.00 98.31 98 ALA A CA 1
ATOM 783 C C . ALA A 1 98 ? 10.534 -15.879 -16.234 1.00 98.31 98 ALA A C 1
ATOM 785 O O . ALA A 1 98 ? 11.146 -15.530 -15.217 1.00 98.31 98 ALA A O 1
ATOM 786 N N . PRO A 1 99 ? 11.035 -15.636 -17.461 1.00 97.31 99 PRO A N 1
ATOM 787 C CA . PRO A 1 99 ? 12.232 -14.828 -17.658 1.00 97.31 99 PRO A CA 1
ATOM 788 C C . PRO A 1 99 ? 12.032 -13.409 -17.112 1.00 97.31 99 PRO A C 1
ATOM 790 O O . PRO A 1 99 ? 11.028 -12.754 -17.404 1.00 97.31 99 PRO A O 1
ATOM 793 N N . LEU A 1 100 ? 13.011 -12.893 -16.362 1.00 94.62 100 LEU A N 1
ATOM 794 C CA . LEU A 1 100 ? 12.912 -11.560 -15.756 1.00 94.62 100 LEU A CA 1
ATOM 795 C C . LEU A 1 100 ? 12.647 -10.461 -16.799 1.00 94.62 100 LEU A C 1
ATOM 797 O O . LEU A 1 100 ? 11.866 -9.549 -16.539 1.00 94.62 100 LEU A O 1
ATOM 801 N N . ASP A 1 101 ? 13.255 -10.550 -17.982 1.00 91.75 101 ASP A N 1
ATOM 802 C CA . ASP A 1 101 ? 13.064 -9.556 -19.043 1.00 91.75 101 ASP A CA 1
ATOM 803 C C . ASP A 1 101 ? 11.606 -9.513 -19.545 1.00 91.75 101 ASP A C 1
ATOM 805 O O . ASP A 1 101 ? 11.094 -8.435 -19.849 1.00 91.75 101 ASP A O 1
ATOM 809 N N . GLU A 1 102 ? 10.884 -10.641 -19.542 1.00 96.31 102 GLU A N 1
ATOM 810 C CA . GLU A 1 102 ? 9.449 -10.658 -19.856 1.00 96.31 102 GLU A CA 1
ATOM 811 C C . GLU A 1 102 ? 8.613 -10.007 -18.753 1.00 96.31 102 GLU A C 1
ATOM 813 O O . GLU A 1 102 ? 7.695 -9.239 -19.051 1.00 96.31 102 GLU A O 1
ATOM 818 N N . VAL A 1 103 ? 8.957 -10.252 -17.486 1.00 97.12 103 VAL A N 1
ATOM 819 C CA . VAL A 1 103 ? 8.316 -9.600 -16.333 1.00 97.12 103 VAL A CA 1
ATOM 820 C C . VAL A 1 103 ? 8.502 -8.085 -16.400 1.00 97.12 103 VAL A C 1
ATOM 822 O O . VAL A 1 103 ? 7.538 -7.337 -16.234 1.00 97.12 103 VAL A O 1
ATOM 825 N N . LEU A 1 104 ? 9.720 -7.619 -16.693 1.00 93.88 104 LEU A N 1
ATOM 826 C CA . LEU A 1 104 ? 10.021 -6.193 -16.841 1.00 93.88 104 LEU A CA 1
ATOM 827 C C . LEU A 1 104 ? 9.277 -5.572 -18.026 1.00 93.88 104 LEU A C 1
ATOM 829 O O . LEU A 1 104 ? 8.761 -4.464 -17.888 1.00 93.88 104 LEU A O 1
ATOM 833 N N . ARG A 1 105 ? 9.166 -6.292 -19.148 1.00 93.44 105 ARG A N 1
ATOM 834 C CA . ARG A 1 105 ? 8.390 -5.862 -20.318 1.00 93.44 105 ARG A CA 1
ATOM 835 C C . ARG A 1 105 ? 6.907 -5.713 -19.990 1.00 93.44 105 ARG A C 1
ATOM 837 O O . ARG A 1 105 ? 6.306 -4.700 -20.320 1.00 93.44 105 ARG A O 1
ATOM 844 N N . LEU A 1 106 ? 6.297 -6.678 -19.297 1.00 96.31 106 LEU A N 1
ATOM 845 C CA . LEU A 1 106 ? 4.888 -6.552 -18.907 1.00 96.31 106 LEU A CA 1
ATOM 846 C C . LEU A 1 106 ? 4.676 -5.443 -17.865 1.00 96.31 106 LEU A C 1
ATOM 848 O O . LEU A 1 106 ? 3.594 -4.851 -17.838 1.00 96.31 106 LEU A O 1
ATOM 852 N N . TRP A 1 107 ? 5.686 -5.140 -17.041 1.00 95.75 107 TRP A N 1
ATOM 853 C CA . TRP A 1 107 ? 5.690 -4.035 -16.072 1.00 95.75 107 TRP A CA 1
ATOM 854 C C . TRP A 1 107 ? 5.934 -2.657 -16.709 1.00 95.75 107 TRP A C 1
ATOM 856 O O . TRP A 1 107 ? 5.804 -1.635 -16.034 1.00 95.75 107 TRP A O 1
ATOM 866 N N . GLU A 1 108 ? 6.296 -2.595 -17.990 1.00 91.50 108 GLU A N 1
ATOM 867 C CA . GLU A 1 108 ? 6.640 -1.340 -18.649 1.00 91.50 108 GLU A CA 1
ATOM 868 C C . GLU A 1 108 ? 5.509 -0.308 -18.534 1.00 91.50 108 GLU A C 1
ATOM 870 O O . GLU A 1 108 ? 4.340 -0.614 -18.770 1.00 91.50 108 GLU A O 1
ATOM 875 N N . GLY A 1 109 ? 5.863 0.908 -18.104 1.00 90.69 109 GLY A N 1
ATOM 876 C CA . GLY A 1 109 ? 4.931 2.018 -17.868 1.00 90.69 109 GLY A CA 1
ATOM 877 C C . GLY A 1 109 ? 4.386 2.150 -16.435 1.00 90.69 109 GLY A C 1
ATOM 878 O O . GLY A 1 109 ? 3.904 3.222 -16.078 1.00 90.69 109 GLY A O 1
ATOM 879 N N . LEU A 1 110 ? 4.530 1.136 -15.569 1.00 92.06 110 LEU A N 1
ATOM 880 C CA . LEU A 1 110 ? 4.090 1.202 -14.156 1.00 92.06 110 LEU A CA 1
ATOM 881 C C . LEU A 1 110 ? 5.046 2.006 -13.252 1.00 92.06 110 LEU A C 1
ATOM 883 O O . LEU A 1 110 ? 4.692 2.388 -12.137 1.00 92.06 110 LEU A O 1
ATOM 887 N N . GLY A 1 111 ? 6.287 2.223 -13.699 1.00 88.31 111 GLY A N 1
ATOM 888 C CA . GLY A 1 111 ? 7.339 2.876 -12.915 1.00 88.31 111 GLY A CA 1
ATOM 889 C C . GLY A 1 111 ? 7.877 2.025 -11.752 1.00 88.31 111 GLY A C 1
ATOM 890 O O . GLY A 1 111 ? 7.381 0.935 -11.451 1.00 88.31 111 GLY A O 1
ATOM 891 N N . TYR A 1 112 ? 8.922 2.529 -11.082 1.00 85.62 112 TYR A N 1
ATOM 892 C CA . TYR A 1 112 ? 9.587 1.883 -9.934 1.00 85.62 112 TYR A CA 1
ATOM 893 C C . TYR A 1 112 ? 9.902 0.391 -10.162 1.00 85.62 112 TYR A C 1
ATOM 895 O O . TYR A 1 112 ? 9.422 -0.480 -9.442 1.00 85.62 112 TYR A O 1
ATOM 903 N N . TYR A 1 113 ? 10.723 0.080 -11.164 1.00 89.69 113 TYR A N 1
ATOM 904 C CA . TYR A 1 113 ? 10.988 -1.298 -11.613 1.00 89.69 113 TYR A CA 1
ATOM 905 C C . TYR A 1 113 ? 11.751 -2.167 -10.605 1.00 89.69 113 TYR A C 1
ATOM 907 O O . TYR A 1 113 ? 11.813 -3.387 -10.753 1.00 89.69 113 TYR A O 1
ATOM 915 N N . SER A 1 114 ? 12.294 -1.572 -9.541 1.00 90.94 114 SER A N 1
ATOM 916 C CA . SER A 1 114 ? 12.738 -2.332 -8.371 1.00 90.94 114 SER A CA 1
ATOM 917 C C . SER A 1 114 ? 11.603 -3.173 -7.777 1.00 90.94 114 SER A C 1
ATOM 919 O O . SER A 1 114 ? 11.871 -4.280 -7.320 1.00 90.94 114 SER A O 1
ATOM 921 N N . ARG A 1 115 ? 10.345 -2.708 -7.854 1.00 95.12 115 ARG A N 1
ATOM 922 C CA . ARG A 1 115 ? 9.157 -3.477 -7.455 1.00 95.12 115 ARG A CA 1
ATOM 923 C C . ARG A 1 115 ? 9.006 -4.746 -8.281 1.00 95.12 115 ARG A C 1
ATOM 925 O O . ARG A 1 115 ? 8.908 -5.809 -7.694 1.00 95.12 115 ARG A O 1
ATOM 932 N N . ALA A 1 116 ? 9.083 -4.656 -9.610 1.00 95.62 116 ALA A N 1
ATOM 933 C CA . ALA A 1 116 ? 8.999 -5.817 -10.501 1.00 95.62 116 ALA A CA 1
ATOM 934 C C . ALA A 1 116 ? 10.111 -6.844 -10.232 1.00 95.62 116 ALA A C 1
ATOM 936 O O . ALA A 1 116 ? 9.864 -8.045 -10.171 1.00 95.62 116 ALA A O 1
ATOM 937 N N . ARG A 1 117 ? 11.343 -6.368 -10.013 1.00 94.62 117 ARG A N 1
ATOM 938 C CA . ARG A 1 117 ? 12.484 -7.238 -9.689 1.00 94.62 117 ARG A CA 1
ATOM 939 C C . ARG A 1 117 ? 12.332 -7.921 -8.334 1.00 94.62 117 ARG A C 1
ATOM 941 O O . ARG A 1 117 ? 12.608 -9.109 -8.213 1.00 94.62 117 ARG A O 1
ATOM 948 N N . ASN A 1 118 ? 11.905 -7.175 -7.316 1.00 97.06 118 ASN A N 1
ATOM 949 C CA . ASN A 1 118 ? 11.655 -7.733 -5.991 1.00 97.06 118 ASN A CA 1
ATOM 950 C C . ASN A 1 118 ? 10.469 -8.701 -6.014 1.00 97.06 118 ASN A C 1
ATOM 952 O O . ASN A 1 118 ? 10.576 -9.765 -5.421 1.00 97.06 118 ASN A O 1
ATOM 956 N N . LEU A 1 119 ? 9.405 -8.379 -6.757 1.00 98.06 119 LEU A N 1
ATOM 957 C CA . LEU A 1 119 ? 8.264 -9.258 -7.006 1.00 98.06 119 LEU A CA 1
ATOM 958 C C . LEU A 1 119 ? 8.735 -10.592 -7.598 1.00 98.06 119 LEU A C 1
ATOM 960 O O . LEU A 1 119 ? 8.437 -11.642 -7.046 1.00 98.06 119 LEU A O 1
ATOM 964 N N . HIS A 1 120 ? 9.529 -10.561 -8.670 1.00 98.44 120 HIS A N 1
ATOM 965 C CA . HIS A 1 120 ? 10.050 -11.776 -9.304 1.00 98.44 120 HIS A CA 1
ATOM 966 C C . HIS A 1 120 ? 10.952 -12.591 -8.364 1.00 98.44 120 HIS A C 1
ATOM 968 O O . HIS A 1 120 ? 10.749 -13.793 -8.205 1.00 98.44 120 HIS A O 1
ATOM 974 N N . ARG A 1 121 ? 11.870 -11.933 -7.639 1.00 98.31 121 ARG A N 1
ATOM 975 C CA . ARG A 1 121 ? 12.718 -12.598 -6.633 1.00 98.31 121 ARG A CA 1
ATOM 976 C C . ARG A 1 121 ? 11.891 -13.240 -5.515 1.00 98.31 121 ARG A C 1
ATOM 978 O O . ARG A 1 121 ? 12.168 -14.365 -5.115 1.00 98.31 121 ARG A O 1
ATOM 985 N N . ALA A 1 122 ? 10.885 -12.531 -5.012 1.00 98.56 122 ALA A N 1
ATOM 986 C CA . ALA A 1 122 ? 9.985 -13.030 -3.981 1.00 98.56 122 ALA A CA 1
ATOM 987 C C . ALA A 1 122 ? 9.128 -14.200 -4.48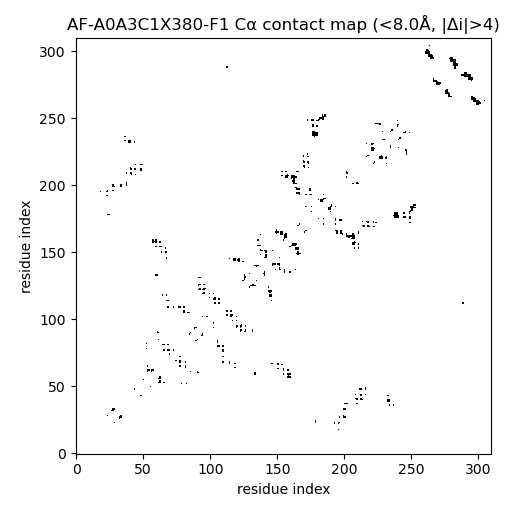6 1.00 98.56 122 ALA A C 1
ATOM 989 O O . ALA A 1 122 ? 8.954 -15.155 -3.740 1.00 98.56 122 ALA A O 1
ATOM 990 N N . ALA A 1 123 ? 8.666 -14.184 -5.743 1.00 98.75 123 ALA A N 1
ATOM 991 C CA . ALA A 1 123 ? 7.983 -15.332 -6.345 1.00 98.75 123 ALA A CA 1
ATOM 992 C C . ALA A 1 123 ? 8.882 -16.579 -6.341 1.00 98.75 123 ALA A C 1
ATOM 994 O O . ALA A 1 123 ? 8.437 -17.648 -5.929 1.00 98.75 123 ALA A O 1
ATOM 995 N N . GLY A 1 124 ? 10.156 -16.421 -6.721 1.00 98.62 124 GLY A N 1
ATOM 996 C CA . GLY A 1 124 ? 11.159 -17.486 -6.640 1.00 98.62 124 GLY A CA 1
ATOM 997 C C . GLY A 1 124 ? 11.295 -18.066 -5.230 1.00 98.62 124 GLY A C 1
ATOM 998 O O . GLY A 1 124 ? 11.201 -19.278 -5.067 1.00 98.62 124 GLY A O 1
ATOM 999 N N . LEU A 1 125 ? 11.419 -17.206 -4.213 1.00 98.50 125 LEU A N 1
ATOM 1000 C CA . LEU A 1 125 ? 11.514 -17.629 -2.807 1.00 98.50 125 LEU A CA 1
ATOM 1001 C C . LEU A 1 125 ? 10.240 -18.315 -2.298 1.00 98.50 125 LEU A C 1
ATOM 1003 O O . LEU A 1 125 ? 10.322 -19.296 -1.567 1.00 98.50 125 LEU A O 1
ATOM 1007 N N . VAL A 1 126 ? 9.056 -17.834 -2.688 1.00 98.62 126 VAL A N 1
ATOM 1008 C CA . VAL A 1 126 ? 7.781 -18.485 -2.338 1.00 98.62 126 VAL A CA 1
ATOM 1009 C C . VAL A 1 126 ? 7.724 -19.907 -2.897 1.00 98.62 126 VAL A C 1
ATOM 1011 O O . VAL A 1 126 ? 7.247 -20.818 -2.223 1.00 98.62 126 VAL A O 1
ATOM 1014 N N . VAL A 1 127 ? 8.243 -20.128 -4.105 1.00 98.62 127 VAL A N 1
ATOM 1015 C CA . VAL A 1 127 ? 8.307 -21.466 -4.702 1.00 98.62 127 VAL A CA 1
ATOM 1016 C C . VAL A 1 127 ? 9.369 -22.335 -4.032 1.00 98.62 127 VAL A C 1
ATOM 1018 O O . VAL A 1 127 ? 9.051 -23.461 -3.655 1.00 98.62 127 VAL A O 1
ATOM 1021 N N . SER A 1 128 ? 10.597 -21.833 -3.866 1.00 98.25 128 SER A N 1
ATOM 1022 C CA . SER A 1 128 ? 11.718 -22.641 -3.369 1.00 98.25 128 SER A CA 1
ATOM 1023 C C . SER A 1 128 ? 11.615 -22.969 -1.880 1.00 98.25 128 SER A C 1
ATOM 1025 O O . SER A 1 128 ? 11.835 -24.115 -1.504 1.00 98.25 128 SER A O 1
ATOM 1027 N N . GLU A 1 129 ? 11.249 -21.994 -1.043 1.00 97.88 129 GLU A N 1
ATOM 1028 C CA . GLU A 1 129 ? 11.263 -22.140 0.421 1.00 97.88 129 GLU A CA 1
ATOM 1029 C C . GLU A 1 129 ? 9.903 -22.554 0.992 1.00 97.88 129 GLU A C 1
ATOM 1031 O O . GLU A 1 129 ? 9.830 -23.187 2.043 1.00 97.88 129 GLU A O 1
ATOM 1036 N N . TYR A 1 130 ? 8.811 -22.194 0.310 1.00 97.50 130 TYR A N 1
ATOM 1037 C CA . TYR A 1 130 ? 7.448 -22.375 0.820 1.00 97.50 130 TYR A CA 1
ATOM 1038 C C . TYR A 1 130 ? 6.558 -23.230 -0.099 1.00 97.50 130 TYR A C 1
ATOM 1040 O O . TYR A 1 130 ? 5.336 -23.251 0.054 1.00 97.50 130 TYR A O 1
ATOM 1048 N N . GLY A 1 131 ? 7.143 -23.937 -1.075 1.00 97.25 131 GLY A N 1
ATOM 1049 C CA . GLY A 1 131 ? 6.418 -24.880 -1.936 1.00 97.25 131 GLY A CA 1
ATOM 1050 C C . GLY A 1 131 ? 5.321 -24.236 -2.792 1.00 97.25 131 GLY A C 1
ATOM 1051 O O . GLY A 1 131 ? 4.324 -24.879 -3.114 1.00 97.25 131 GLY A O 1
ATOM 1052 N N . GLY A 1 132 ? 5.468 -22.950 -3.122 1.00 97.19 132 GLY A N 1
ATOM 1053 C CA . GLY A 1 132 ? 4.487 -22.183 -3.892 1.00 97.19 132 GLY A CA 1
ATOM 1054 C C . GLY A 1 132 ? 3.326 -21.631 -3.060 1.00 97.19 132 GLY A C 1
ATOM 1055 O O . GLY A 1 132 ? 2.386 -21.079 -3.632 1.00 97.19 132 GLY A O 1
ATOM 1056 N N . GLN A 1 133 ? 3.375 -21.748 -1.730 1.00 97.81 133 GLN A N 1
ATOM 1057 C CA . GLN A 1 133 ? 2.354 -21.224 -0.824 1.00 97.81 133 GLN A CA 1
ATOM 1058 C C . GLN A 1 133 ? 2.891 -20.024 -0.047 1.00 97.81 133 GLN A C 1
ATOM 1060 O O . GLN A 1 133 ? 3.979 -20.063 0.516 1.00 97.81 133 GLN A O 1
ATOM 1065 N N . PHE A 1 134 ? 2.124 -18.937 0.015 1.00 98.06 134 PHE A N 1
ATOM 1066 C CA . PHE A 1 134 ? 2.512 -17.795 0.842 1.00 98.06 134 PHE A CA 1
ATOM 1067 C C . PHE A 1 134 ? 2.431 -18.164 2.333 1.00 98.06 134 PHE A C 1
ATOM 1069 O O . PHE A 1 134 ? 1.430 -18.754 2.752 1.00 98.06 134 PHE A O 1
ATOM 1076 N N . PRO A 1 135 ? 3.434 -17.800 3.154 1.00 97.38 135 PRO A N 1
ATOM 1077 C CA . PRO A 1 135 ? 3.403 -18.097 4.578 1.00 97.38 135 PRO A CA 1
ATOM 1078 C C . PRO A 1 135 ? 2.259 -17.344 5.266 1.00 97.38 135 PRO A C 1
ATOM 1080 O O . PRO A 1 135 ? 2.053 -16.151 5.046 1.00 97.38 135 PRO A O 1
ATOM 1083 N N . ARG A 1 136 ? 1.537 -18.033 6.156 1.00 97.12 136 ARG A N 1
ATOM 1084 C CA . ARG A 1 136 ? 0.442 -17.462 6.963 1.00 97.12 136 ARG A CA 1
ATOM 1085 C C . ARG A 1 136 ? 0.969 -16.814 8.249 1.00 97.12 136 ARG A C 1
ATOM 1087 O O . ARG A 1 136 ? 0.441 -17.045 9.329 1.00 97.12 136 ARG A O 1
ATOM 1094 N N . ASP A 1 137 ? 2.046 -16.043 8.131 1.00 97.69 137 ASP A N 1
ATOM 1095 C CA . ASP A 1 137 ? 2.694 -15.354 9.247 1.00 97.69 137 ASP A CA 1
ATOM 1096 C C . ASP A 1 137 ? 3.252 -14.004 8.783 1.00 97.69 137 ASP A C 1
ATOM 1098 O O . ASP A 1 137 ? 3.966 -13.906 7.785 1.00 97.69 137 ASP A O 1
ATOM 1102 N N . VAL A 1 138 ? 2.931 -12.945 9.526 1.00 97.81 138 VAL A N 1
ATOM 1103 C CA . VAL A 1 138 ? 3.294 -11.566 9.169 1.00 97.81 138 VAL A CA 1
ATOM 1104 C C . VAL A 1 138 ? 4.809 -11.341 9.185 1.00 97.81 138 VAL A C 1
ATOM 1106 O O . VAL A 1 138 ? 5.311 -10.544 8.390 1.00 97.81 138 VAL A O 1
ATOM 1109 N N . LYS A 1 139 ? 5.555 -12.009 10.073 1.00 97.94 139 LYS A N 1
ATOM 1110 C CA . LYS A 1 139 ? 7.015 -11.866 10.152 1.00 97.94 139 LYS A CA 1
ATOM 1111 C C . LYS A 1 139 ? 7.689 -12.586 8.990 1.00 97.94 139 LYS A C 1
ATOM 1113 O O . LYS A 1 139 ? 8.599 -12.015 8.399 1.00 97.94 139 LYS A O 1
ATOM 1118 N N . LEU A 1 140 ? 7.219 -13.780 8.628 1.00 98.12 140 LEU A N 1
ATOM 1119 C CA . LEU A 1 140 ? 7.717 -14.511 7.457 1.00 98.12 140 LEU A CA 1
ATOM 1120 C C . LEU A 1 140 ? 7.401 -13.767 6.155 1.00 98.12 140 LEU A C 1
ATOM 1122 O O . LEU A 1 140 ? 8.274 -13.621 5.304 1.00 98.12 140 LEU A O 1
ATOM 1126 N N . LEU A 1 141 ? 6.194 -13.207 6.022 1.00 98.50 141 LEU A N 1
ATOM 1127 C CA . LEU A 1 141 ? 5.834 -12.383 4.865 1.00 98.50 141 LEU A CA 1
ATOM 1128 C C . LEU A 1 141 ? 6.762 -11.167 4.709 1.00 98.50 141 LEU A C 1
ATOM 1130 O O . LEU A 1 141 ? 7.171 -10.866 3.593 1.00 98.50 141 LEU A O 1
ATOM 1134 N N . GLN A 1 142 ? 7.147 -10.499 5.805 1.00 9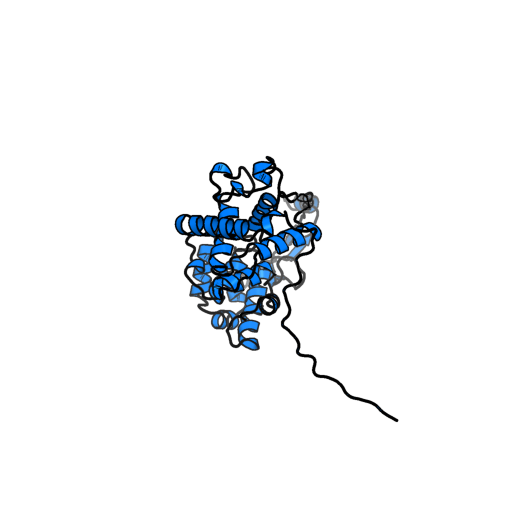8.12 142 GLN A N 1
ATOM 1135 C CA . GLN A 1 142 ? 8.079 -9.355 5.773 1.00 98.12 142 GLN A CA 1
ATOM 1136 C C . GLN A 1 142 ? 9.504 -9.709 5.331 1.00 98.12 142 GLN A C 1
ATOM 1138 O O . GLN A 1 142 ? 10.274 -8.815 4.988 1.00 98.12 142 GLN A O 1
ATOM 1143 N N . GLN A 1 143 ? 9.877 -10.990 5.338 1.00 97.75 143 GLN A N 1
ATOM 1144 C CA . GLN A 1 143 ? 11.181 -11.424 4.832 1.00 97.75 143 GLN A CA 1
ATOM 1145 C C . GLN A 1 143 ? 11.209 -11.487 3.299 1.00 97.75 143 GLN A C 1
ATOM 1147 O O . GLN A 1 143 ? 12.286 -11.534 2.704 1.00 97.75 143 GLN A O 1
ATOM 1152 N N . LEU A 1 144 ? 10.044 -11.463 2.639 1.00 98.25 144 LEU A N 1
ATOM 1153 C CA . LEU A 1 144 ? 9.972 -11.471 1.184 1.00 98.25 144 LEU A CA 1
ATOM 1154 C C . LEU A 1 144 ? 10.446 -10.122 0.602 1.00 98.25 144 LEU A C 1
ATOM 1156 O O . LEU A 1 144 ? 10.032 -9.053 1.062 1.00 98.25 144 LEU A O 1
ATOM 1160 N N . PRO A 1 145 ? 11.275 -10.130 -0.460 1.00 97.69 145 PRO A N 1
ATOM 1161 C CA . PRO A 1 145 ? 11.729 -8.913 -1.121 1.00 97.69 145 PRO A CA 1
ATOM 1162 C C . PRO A 1 145 ? 10.579 -7.981 -1.527 1.00 97.69 145 PRO A C 1
ATOM 1164 O O . PRO A 1 145 ? 9.662 -8.368 -2.247 1.00 97.69 145 PRO A O 1
ATOM 1167 N N . GLY A 1 146 ? 10.661 -6.713 -1.117 1.00 95.44 146 GLY A N 1
ATOM 1168 C CA . GLY A 1 146 ? 9.649 -5.699 -1.437 1.00 95.44 146 GLY A CA 1
ATOM 1169 C C . GLY A 1 146 ? 8.371 -5.766 -0.591 1.00 95.44 146 GLY A C 1
ATOM 1170 O O . GLY A 1 146 ? 7.469 -4.957 -0.818 1.00 95.44 146 GLY A O 1
ATOM 1171 N N . VAL A 1 147 ? 8.295 -6.672 0.390 1.00 98.00 147 VAL A N 1
ATOM 1172 C CA . VAL A 1 147 ? 7.170 -6.786 1.324 1.00 98.00 147 VAL A CA 1
ATOM 1173 C C . VAL A 1 147 ? 7.536 -6.119 2.650 1.00 98.00 147 VAL A C 1
ATOM 1175 O O . VAL A 1 147 ? 8.268 -6.661 3.467 1.00 98.00 147 VAL A O 1
ATOM 1178 N N . GLY A 1 148 ? 7.021 -4.908 2.867 1.00 96.94 148 GLY A N 1
ATOM 1179 C CA . GLY A 1 148 ? 7.129 -4.215 4.156 1.00 96.94 148 GLY A CA 1
ATOM 1180 C C . GLY A 1 148 ? 6.011 -4.597 5.132 1.00 96.94 148 GLY A C 1
ATOM 1181 O O . GLY A 1 148 ? 5.091 -5.336 4.780 1.00 96.94 148 GLY A O 1
ATOM 1182 N N . ARG A 1 149 ? 6.037 -4.021 6.344 1.00 97.56 149 ARG A N 1
ATOM 1183 C CA . ARG A 1 149 ? 5.038 -4.262 7.407 1.00 97.56 149 ARG A CA 1
ATOM 1184 C C . ARG A 1 149 ? 3.591 -4.077 6.933 1.00 97.56 149 ARG A C 1
ATOM 1186 O O . ARG A 1 149 ? 2.753 -4.924 7.215 1.00 97.56 149 ARG A O 1
ATOM 1193 N N . TYR A 1 150 ? 3.320 -3.013 6.170 1.00 97.75 150 TYR A N 1
ATOM 1194 C CA . TYR A 1 150 ? 2.018 -2.779 5.534 1.00 97.75 150 TYR A CA 1
ATOM 1195 C C . TYR A 1 150 ? 1.602 -3.947 4.633 1.00 97.75 150 TYR A C 1
ATOM 1197 O O . TYR A 1 150 ? 0.551 -4.541 4.843 1.00 97.75 150 TYR A O 1
ATOM 1205 N N . THR A 1 151 ? 2.432 -4.287 3.645 1.00 98.06 151 THR A N 1
ATOM 1206 C CA . THR A 1 151 ? 2.100 -5.293 2.629 1.00 98.06 151 THR A CA 1
ATOM 1207 C C . THR A 1 151 ? 1.966 -6.684 3.249 1.00 98.06 151 THR A C 1
ATOM 1209 O O . THR A 1 151 ? 1.077 -7.434 2.863 1.00 98.06 151 THR A O 1
ATOM 1212 N N . ALA A 1 152 ? 2.776 -7.016 4.258 1.00 98.50 152 ALA A N 1
ATOM 1213 C CA . ALA A 1 152 ? 2.605 -8.247 5.024 1.00 98.50 152 ALA A CA 1
ATOM 1214 C C . ALA A 1 152 ? 1.268 -8.276 5.780 1.00 98.50 152 ALA A C 1
ATOM 1216 O O . ALA A 1 152 ? 0.574 -9.288 5.733 1.00 98.50 152 ALA A O 1
ATOM 1217 N N . GLY A 1 153 ? 0.880 -7.170 6.429 1.00 98.44 153 GLY A N 1
ATOM 1218 C CA . GLY A 1 153 ? -0.423 -7.046 7.089 1.00 98.44 153 GLY A CA 1
ATOM 1219 C C . GLY A 1 153 ? -1.597 -7.139 6.111 1.00 98.44 153 GLY A C 1
ATOM 1220 O O . GLY A 1 153 ? -2.580 -7.822 6.390 1.00 98.44 153 GLY A O 1
ATOM 1221 N N . ALA A 1 154 ? -1.466 -6.532 4.930 1.00 98.25 154 ALA A N 1
ATOM 1222 C CA . ALA A 1 154 ? -2.442 -6.623 3.849 1.00 98.25 154 ALA A CA 1
ATOM 1223 C C . ALA A 1 154 ? -2.619 -8.072 3.368 1.00 98.25 154 ALA A C 1
ATOM 1225 O O . ALA A 1 154 ? -3.732 -8.581 3.385 1.00 98.25 154 ALA A O 1
ATOM 1226 N N . ILE A 1 155 ? -1.537 -8.782 3.028 1.00 98.38 155 ILE A N 1
ATOM 1227 C CA . ILE A 1 155 ? -1.619 -10.196 2.613 1.00 98.38 155 ILE A CA 1
ATOM 1228 C C . ILE A 1 155 ? -2.222 -11.052 3.733 1.00 98.38 155 ILE A C 1
ATOM 1230 O O . ILE A 1 155 ? -3.157 -11.811 3.492 1.00 98.38 155 ILE A O 1
ATOM 1234 N N . ALA A 1 156 ? -1.718 -10.905 4.961 1.00 98.56 156 ALA A N 1
ATOM 1235 C CA . ALA A 1 156 ? -2.166 -11.687 6.108 1.00 98.56 156 ALA A CA 1
ATOM 1236 C C . ALA A 1 156 ? -3.658 -11.493 6.411 1.00 98.56 156 ALA A C 1
ATOM 1238 O O . ALA A 1 156 ? -4.364 -12.466 6.664 1.00 98.56 156 ALA A O 1
ATOM 1239 N N . SER A 1 157 ? -4.148 -10.254 6.356 1.00 98.38 157 SER A N 1
ATOM 1240 C CA . SER A 1 157 ? -5.554 -9.955 6.638 1.00 98.38 157 SER A CA 1
ATOM 1241 C C . SER A 1 157 ? -6.483 -10.239 5.460 1.00 98.38 157 SER A C 1
ATOM 1243 O O . SER A 1 157 ? -7.572 -10.749 5.681 1.00 98.38 157 SER A O 1
ATOM 1245 N N . PHE A 1 158 ? -6.086 -9.952 4.217 1.00 98.12 158 PHE A N 1
ATOM 1246 C CA . PHE A 1 158 ? -6.963 -10.119 3.049 1.00 98.12 158 PHE A CA 1
ATOM 1247 C C . PHE A 1 158 ? -7.039 -11.561 2.549 1.00 98.12 158 PHE A C 1
ATOM 1249 O O . PHE A 1 158 ? -8.076 -11.963 2.030 1.00 98.12 158 PHE A O 1
ATOM 1256 N N . ALA A 1 159 ? -5.945 -12.320 2.656 1.00 97.81 159 ALA A N 1
ATOM 1257 C CA . ALA A 1 159 ? -5.863 -13.672 2.106 1.00 97.81 159 ALA A CA 1
ATOM 1258 C C . ALA A 1 159 ? -6.049 -14.764 3.167 1.00 97.81 159 ALA A C 1
ATOM 1260 O O . ALA A 1 159 ? -6.430 -15.889 2.848 1.00 97.81 159 ALA A O 1
ATOM 1261 N N . PHE A 1 160 ? -5.728 -14.462 4.429 1.00 97.88 160 PHE A N 1
ATOM 1262 C CA . PHE A 1 160 ? -5.701 -15.456 5.504 1.00 97.88 160 PHE A CA 1
ATOM 1263 C C . PHE A 1 160 ? -6.561 -15.092 6.715 1.00 97.88 160 PHE A C 1
ATOM 1265 O O . PHE A 1 160 ? -6.512 -15.830 7.697 1.00 97.88 160 PHE A O 1
ATOM 1272 N N . ASP A 1 161 ? -7.313 -13.987 6.656 1.00 96.44 161 ASP A N 1
ATOM 1273 C CA . ASP A 1 161 ? -8.157 -13.483 7.747 1.00 96.44 161 ASP A CA 1
ATOM 1274 C C . ASP A 1 161 ? -7.427 -13.381 9.097 1.00 96.44 161 ASP A C 1
ATOM 1276 O O . ASP A 1 161 ? -8.007 -13.535 10.171 1.00 96.44 161 ASP A O 1
ATOM 1280 N N . LEU A 1 162 ? -6.124 -13.093 9.062 1.00 98.06 162 LEU A N 1
ATOM 1281 C CA . LEU A 1 162 ? -5.359 -12.836 10.274 1.00 98.06 162 LEU A CA 1
ATOM 1282 C C . LEU A 1 162 ? -5.604 -11.393 10.735 1.00 98.06 162 LEU A C 1
ATOM 1284 O O . LEU A 1 162 ? -5.627 -10.492 9.891 1.00 98.06 162 LEU A O 1
ATOM 1288 N N . PRO A 1 163 ? -5.720 -11.129 12.052 1.00 97.69 163 PRO A N 1
ATOM 1289 C CA . PRO A 1 163 ? -5.917 -9.789 12.610 1.00 97.69 163 PRO A CA 1
ATOM 1290 C C . PRO A 1 163 ? -4.638 -8.944 12.563 1.00 97.69 163 PRO A C 1
ATOM 1292 O O . PRO A 1 163 ? -4.162 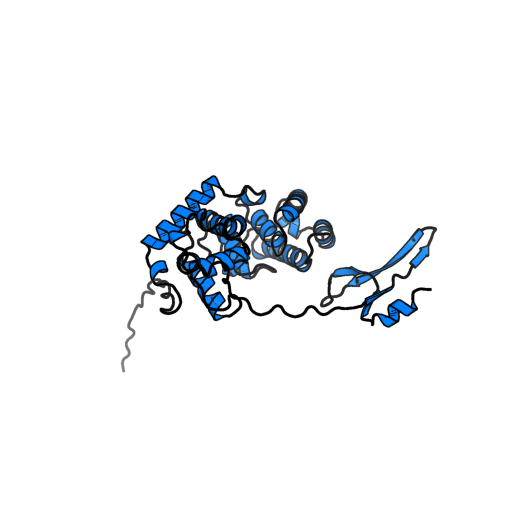-8.420 13.567 1.00 97.69 163 PRO A O 1
ATOM 1295 N N . ALA A 1 164 ? -4.052 -8.835 11.374 1.00 98.25 164 ALA A N 1
ATOM 1296 C CA . ALA A 1 164 ? -2.859 -8.063 11.111 1.00 98.25 164 ALA A CA 1
ATOM 1297 C C . ALA A 1 164 ? -3.249 -6.612 10.773 1.00 98.25 164 ALA A C 1
ATOM 1299 O O . ALA A 1 164 ? -4.015 -6.391 9.832 1.00 98.25 164 ALA A O 1
ATOM 1300 N N . PRO A 1 165 ? -2.740 -5.611 11.506 1.00 98.06 165 PRO A N 1
ATOM 1301 C CA . PRO A 1 165 ? -3.013 -4.205 11.228 1.00 98.06 165 PRO A CA 1
ATOM 1302 C C . PRO A 1 165 ? -2.341 -3.750 9.926 1.00 98.06 165 PRO A C 1
ATOM 1304 O O . PRO A 1 165 ? -1.325 -4.307 9.500 1.00 98.06 165 PRO A O 1
ATOM 1307 N N . ILE A 1 166 ? -2.848 -2.662 9.347 1.00 98.31 166 ILE A N 1
ATOM 1308 C CA . ILE A 1 166 ? -2.199 -1.965 8.232 1.00 98.31 166 ILE A CA 1
ATOM 1309 C C . ILE A 1 166 ? -2.051 -0.472 8.517 1.00 98.31 166 ILE A C 1
ATOM 1311 O O . ILE A 1 166 ? -2.936 0.147 9.107 1.00 98.31 166 ILE A O 1
ATOM 1315 N N . VAL A 1 167 ? -0.939 0.099 8.049 1.00 97.88 167 VAL A N 1
ATOM 1316 C CA . VAL A 1 167 ? -0.709 1.546 7.972 1.00 97.88 167 VAL A CA 1
ATOM 1317 C C . VAL A 1 167 ? -0.038 1.858 6.628 1.00 97.88 167 VAL A C 1
ATOM 1319 O O . VAL A 1 167 ? 1.149 1.608 6.433 1.00 97.88 167 VAL A O 1
ATOM 1322 N N . GLU A 1 168 ? -0.818 2.379 5.689 1.00 95.56 168 GLU A N 1
ATOM 1323 C CA . GLU A 1 168 ? -0.389 3.025 4.439 1.00 95.56 168 GLU A CA 1
ATOM 1324 C C . GLU A 1 168 ? -0.839 4.494 4.390 1.00 95.56 168 GLU A C 1
ATOM 1326 O O . GLU A 1 168 ? -1.549 4.961 5.272 1.00 95.56 168 GLU A O 1
ATOM 1331 N N . ALA A 1 169 ? -0.455 5.250 3.364 1.00 93.62 169 ALA A N 1
ATOM 1332 C CA . ALA A 1 169 ? -0.647 6.701 3.299 1.00 93.62 169 ALA A CA 1
ATOM 1333 C C . ALA A 1 169 ? -2.089 7.218 3.544 1.00 93.62 169 ALA A C 1
ATOM 1335 O O . AL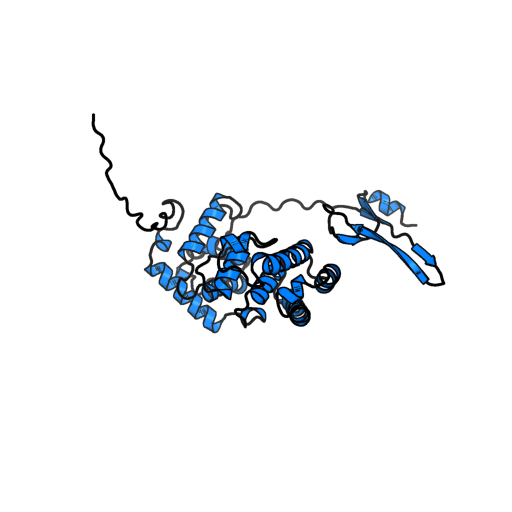A A 1 169 ? -2.254 8.328 4.066 1.00 93.62 169 ALA A O 1
ATOM 1336 N N . ASN A 1 170 ? -3.143 6.483 3.165 1.00 96.38 170 ASN A N 1
ATOM 1337 C CA . ASN A 1 170 ? -4.527 6.876 3.466 1.00 96.38 170 ASN A CA 1
ATOM 1338 C C . ASN A 1 170 ? -4.902 6.582 4.916 1.00 96.38 170 ASN A C 1
ATOM 1340 O O . ASN A 1 170 ? -5.409 7.476 5.595 1.00 96.38 170 ASN A O 1
ATOM 1344 N N . THR A 1 171 ? -4.619 5.375 5.399 1.00 97.69 171 THR A N 1
ATOM 1345 C CA . THR A 1 171 ? -4.831 4.991 6.802 1.00 97.69 171 THR A CA 1
ATOM 1346 C C . THR A 1 171 ? -3.967 5.800 7.773 1.00 97.69 171 THR A C 1
ATOM 1348 O O . THR A 1 171 ? -4.484 6.226 8.790 1.00 97.69 171 THR A O 1
ATOM 1351 N N . GLU A 1 172 ? -2.722 6.151 7.439 1.00 97.69 172 GLU A N 1
ATOM 1352 C CA . GLU A 1 172 ? -1.857 7.046 8.225 1.00 97.69 172 GLU A CA 1
ATOM 1353 C C . GLU A 1 172 ? -2.546 8.394 8.473 1.00 97.69 172 GLU A C 1
ATOM 1355 O O . GLU A 1 172 ? -2.667 8.845 9.611 1.00 97.69 172 GLU A O 1
ATOM 1360 N N . ARG A 1 173 ? -3.070 9.019 7.410 1.00 97.81 173 ARG A N 1
ATOM 1361 C CA . ARG A 1 173 ? -3.838 10.268 7.515 1.00 97.81 173 ARG A CA 1
ATOM 1362 C C . ARG A 1 173 ? -5.124 10.079 8.315 1.00 97.81 173 ARG A C 1
ATOM 1364 O O . ARG A 1 173 ? -5.444 10.926 9.147 1.00 97.81 173 ARG A O 1
ATOM 1371 N N . LEU A 1 174 ? -5.871 9.011 8.039 1.00 98.12 174 LEU A N 1
ATOM 1372 C CA . LEU A 1 174 ? -7.116 8.704 8.739 1.00 98.12 174 LEU A CA 1
ATOM 1373 C C . LEU A 1 174 ? -6.866 8.534 10.241 1.00 98.12 174 LEU A C 1
ATOM 1375 O O . LEU A 1 174 ? -7.540 9.174 11.040 1.00 98.12 174 LEU A O 1
ATOM 1379 N N . TYR A 1 175 ? -5.880 7.728 10.622 1.00 97.69 175 TYR A N 1
ATOM 1380 C CA . TYR A 1 175 ? -5.533 7.430 12.007 1.00 97.69 175 TYR A CA 1
ATOM 1381 C C . TYR A 1 175 ? -4.979 8.655 12.721 1.00 97.69 175 TYR A C 1
ATOM 1383 O O . TYR A 1 175 ? -5.430 8.954 13.823 1.00 97.69 175 TYR A O 1
ATOM 1391 N N . ALA A 1 176 ? -4.102 9.430 12.077 1.00 97.12 176 ALA A N 1
ATOM 1392 C CA . ALA A 1 176 ? -3.627 10.692 12.635 1.00 97.12 176 ALA A CA 1
ATOM 1393 C C . ALA A 1 176 ? -4.792 11.644 12.957 1.00 97.12 176 ALA A C 1
ATOM 1395 O O . ALA A 1 176 ? -4.813 12.266 14.016 1.00 97.12 176 ALA A O 1
ATOM 1396 N N . ARG A 1 177 ? -5.805 11.722 12.084 1.00 97.44 177 ARG A N 1
ATOM 1397 C CA . ARG A 1 177 ? -7.005 12.538 12.329 1.00 97.44 177 ARG A CA 1
ATOM 1398 C C . ARG A 1 177 ? -7.913 11.944 13.408 1.00 97.44 177 ARG A C 1
ATOM 1400 O O . ARG A 1 177 ? -8.382 12.688 14.265 1.00 97.44 177 ARG A O 1
ATOM 1407 N N . LEU A 1 178 ? -8.138 10.629 13.414 1.00 95.81 178 LEU A N 1
ATOM 1408 C CA . LEU A 1 178 ? -8.928 9.965 14.458 1.00 95.81 178 LEU A CA 1
ATOM 1409 C C . LEU A 1 178 ? -8.323 10.194 15.849 1.00 95.81 178 LEU A C 1
ATOM 1411 O O . LEU A 1 178 ? -9.049 10.534 16.780 1.00 95.81 178 LEU A O 1
ATOM 1415 N N . LEU A 1 179 ? -6.997 10.099 15.953 1.00 94.69 179 LEU A N 1
ATOM 1416 C CA . LEU A 1 179 ? -6.235 10.323 17.180 1.00 94.69 179 LEU A CA 1
ATOM 1417 C C . LEU A 1 179 ? -6.063 11.803 17.554 1.00 94.69 179 LEU A C 1
ATOM 1419 O O . LEU A 1 179 ? -5.657 12.081 18.676 1.00 94.69 179 LEU A O 1
ATOM 1423 N N . ALA A 1 180 ? -6.327 12.743 16.636 1.00 94.94 180 ALA A N 1
ATOM 1424 C CA . ALA A 1 180 ? -5.822 14.120 16.731 1.00 94.94 180 ALA A CA 1
ATOM 1425 C C . ALA A 1 180 ? -4.305 14.163 17.022 1.00 94.94 180 ALA A C 1
ATOM 1427 O O . ALA A 1 180 ? -3.836 14.938 17.860 1.00 94.94 180 ALA A O 1
ATOM 1428 N N . LEU A 1 181 ? -3.552 13.289 16.345 1.00 94.06 181 LEU A N 1
ATOM 1429 C CA . LEU A 1 181 ? -2.129 13.063 16.570 1.00 94.06 181 LEU A CA 1
ATOM 1430 C C . LEU A 1 181 ? -1.335 14.355 16.352 1.00 94.06 181 LEU A C 1
ATOM 1432 O O . LEU A 1 181 ? -1.364 14.928 15.264 1.00 94.06 181 LEU A O 1
ATOM 1436 N N . GLN A 1 182 ? -0.613 14.784 17.385 1.00 92.38 182 GLN A N 1
ATOM 1437 C CA . GLN A 1 182 ? 0.210 15.994 17.332 1.00 92.38 182 GLN A CA 1
ATOM 1438 C C . GLN A 1 182 ? 1.608 15.739 16.769 1.00 92.38 182 GLN A C 1
ATOM 1440 O O . GLN A 1 182 ? 2.186 16.646 16.175 1.00 92.38 182 GLN A O 1
ATOM 1445 N N . ASP A 1 183 ? 2.131 14.523 16.924 1.00 93.12 183 ASP A N 1
ATOM 1446 C CA . ASP A 1 183 ? 3.445 14.146 16.410 1.00 93.12 183 ASP A CA 1
ATOM 1447 C C . ASP A 1 183 ? 3.476 14.148 14.875 1.00 93.12 183 ASP A C 1
ATOM 1449 O O . ASP A 1 183 ? 2.481 13.868 14.199 1.00 93.12 183 ASP A O 1
ATOM 1453 N N . ASP A 1 184 ? 4.661 14.402 14.314 1.00 93.69 184 ASP A N 1
ATOM 1454 C CA . ASP A 1 184 ? 4.921 14.148 12.898 1.00 93.69 184 ASP A CA 1
ATOM 1455 C C . ASP A 1 184 ? 4.724 12.657 12.609 1.00 93.69 184 ASP A C 1
ATOM 1457 O O . ASP A 1 184 ? 5.375 11.800 13.219 1.00 93.69 184 ASP A O 1
ATOM 1461 N N . VAL A 1 185 ? 3.866 12.348 11.636 1.00 94.62 185 VAL A N 1
ATOM 1462 C CA . VAL A 1 185 ? 3.597 10.969 11.214 1.00 94.62 185 VAL A CA 1
ATOM 1463 C C . VAL A 1 185 ? 4.837 10.258 10.686 1.00 94.62 185 VAL A C 1
ATOM 1465 O O . VAL A 1 185 ? 4.863 9.038 10.691 1.00 94.62 185 VAL A O 1
ATOM 1468 N N . ARG A 1 186 ? 5.889 10.971 10.269 1.00 92.50 186 ARG A N 1
ATOM 1469 C CA . ARG A 1 186 ? 7.162 10.372 9.833 1.00 92.50 186 ARG A CA 1
ATOM 1470 C C . ARG A 1 186 ? 8.165 10.153 10.964 1.00 92.50 186 ARG A C 1
ATOM 1472 O O . ARG A 1 186 ? 9.179 9.494 10.745 1.00 92.50 186 ARG A O 1
ATOM 1479 N N . SER A 1 187 ? 7.907 10.694 12.153 1.00 94.19 187 SER A N 1
ATOM 1480 C CA . SER A 1 187 ? 8.765 10.473 13.317 1.00 94.19 187 SER A CA 1
ATOM 1481 C C . SER A 1 187 ? 8.602 9.051 13.865 1.00 94.19 187 SER A C 1
ATOM 1483 O O . SER A 1 187 ? 7.550 8.427 13.713 1.00 94.19 187 SER A O 1
ATOM 1485 N N . ALA A 1 188 ? 9.629 8.540 14.552 1.00 94.31 188 ALA A N 1
ATOM 1486 C CA . ALA A 1 188 ? 9.560 7.232 15.208 1.00 94.31 188 ALA A CA 1
ATOM 1487 C C . ALA A 1 188 ? 8.420 7.163 16.241 1.00 94.31 188 ALA A C 1
ATOM 1489 O O . ALA A 1 188 ? 7.725 6.150 16.325 1.00 94.31 188 ALA A O 1
ATOM 1490 N N . SER A 1 189 ? 8.198 8.256 16.982 1.00 94.19 189 SER A N 1
ATOM 1491 C CA . SER A 1 189 ? 7.085 8.380 17.929 1.00 94.19 189 SER A CA 1
ATOM 1492 C C . SER A 1 189 ? 5.739 8.309 17.207 1.00 94.19 189 SER A C 1
ATOM 1494 O O . SER A 1 189 ? 4.948 7.413 17.493 1.00 94.19 189 SER A O 1
ATOM 1496 N N . GLY A 1 190 ? 5.517 9.159 16.197 1.00 94.44 190 GLY A N 1
ATOM 1497 C CA . GLY A 1 190 ? 4.279 9.177 15.415 1.00 94.44 190 GLY A CA 1
ATOM 1498 C C . GLY A 1 190 ? 3.958 7.823 14.778 1.00 94.44 190 GLY A C 1
ATOM 1499 O O . GLY A 1 190 ? 2.847 7.321 14.939 1.00 94.44 190 GLY A O 1
ATOM 1500 N N . GLN A 1 191 ? 4.941 7.170 14.146 1.00 95.75 191 GLN A N 1
ATOM 1501 C CA . GLN A 1 191 ? 4.769 5.815 13.607 1.00 95.75 191 GLN A CA 1
ATOM 1502 C C . GLN A 1 191 ? 4.403 4.803 14.699 1.00 95.75 191 GLN A C 1
ATOM 1504 O O . GLN A 1 191 ? 3.498 3.993 14.493 1.00 95.75 191 GLN A O 1
ATOM 1509 N N . LYS A 1 192 ? 5.040 4.856 15.876 1.00 95.56 192 LYS A N 1
ATOM 1510 C CA . LYS A 1 192 ? 4.687 3.980 17.003 1.00 95.56 192 LYS A CA 1
ATOM 1511 C C . LYS A 1 192 ? 3.222 4.160 17.416 1.00 95.56 192 LYS A C 1
ATOM 1513 O O . LYS A 1 192 ? 2.535 3.155 17.580 1.00 95.56 192 LYS A O 1
ATOM 1518 N N . GLN A 1 193 ? 2.731 5.399 17.528 1.00 94.75 193 GLN A N 1
ATOM 1519 C CA . GLN A 1 193 ? 1.330 5.655 17.902 1.00 94.75 193 GLN A CA 1
ATOM 1520 C C . GLN A 1 193 ? 0.348 5.162 16.833 1.00 94.75 193 GLN A C 1
ATOM 1522 O O . GLN A 1 193 ? -0.651 4.523 17.154 1.00 94.75 193 GLN A O 1
ATOM 1527 N N . LEU A 1 194 ? 0.645 5.415 15.555 1.00 96.44 194 LEU A N 1
ATOM 1528 C CA . LEU A 1 194 ? -0.205 4.999 14.437 1.00 96.44 194 LEU A CA 1
ATOM 1529 C C . LEU A 1 194 ? -0.342 3.478 14.354 1.00 96.44 194 LEU A C 1
ATOM 1531 O O . LEU A 1 194 ? -1.447 2.968 14.177 1.00 96.44 194 LEU A O 1
ATOM 1535 N N . TRP A 1 195 ? 0.768 2.755 14.504 1.00 97.19 195 TRP A N 1
ATOM 1536 C CA . TRP A 1 195 ? 0.754 1.295 14.491 1.00 97.19 195 TRP A CA 1
ATOM 1537 C C . TRP A 1 195 ? 0.069 0.711 15.727 1.00 97.19 195 TRP A C 1
ATOM 1539 O O . TRP A 1 195 ? -0.739 -0.199 15.573 1.00 97.19 195 TRP A O 1
ATOM 1549 N N . ALA A 1 196 ? 0.313 1.265 16.919 1.00 95.38 196 ALA A N 1
ATOM 1550 C CA . ALA A 1 196 ? -0.384 0.851 18.139 1.00 95.38 196 ALA A CA 1
ATOM 1551 C C . ALA A 1 196 ? -1.902 1.074 18.034 1.00 95.38 196 ALA A C 1
ATOM 1553 O O . ALA A 1 196 ? -2.697 0.229 18.441 1.00 95.38 196 ALA A O 1
ATOM 1554 N N . PHE A 1 197 ? -2.322 2.192 17.436 1.00 95.81 197 PHE A N 1
ATOM 1555 C CA . PHE A 1 197 ? -3.731 2.456 17.170 1.00 95.81 197 PHE A CA 1
ATOM 1556 C C . PHE A 1 197 ? -4.322 1.455 16.177 1.00 95.81 197 PHE A C 1
ATOM 1558 O O . PHE A 1 197 ? -5.383 0.900 16.447 1.00 95.81 197 PHE A O 1
ATOM 1565 N N . ALA A 1 198 ? -3.629 1.180 15.068 1.00 97.50 198 ALA A N 1
ATOM 1566 C CA . ALA A 1 198 ? -4.062 0.192 14.083 1.00 97.50 198 ALA A CA 1
ATOM 1567 C C . ALA A 1 198 ? -4.228 -1.209 14.706 1.00 97.50 198 ALA A C 1
ATOM 1569 O O . ALA A 1 198 ? -5.227 -1.879 14.449 1.00 97.50 198 ALA A O 1
ATOM 1570 N N . GLU A 1 199 ? -3.289 -1.622 15.563 1.00 96.38 199 GLU A N 1
ATOM 1571 C CA . GLU A 1 199 ? -3.347 -2.876 16.333 1.00 96.38 199 GLU A CA 1
ATOM 1572 C C . GLU A 1 199 ? -4.538 -2.914 17.291 1.00 96.38 199 GLU A C 1
ATOM 1574 O O . GLU A 1 199 ? -5.208 -3.937 17.408 1.00 96.38 199 GLU A O 1
ATOM 1579 N N . ALA A 1 200 ? -4.841 -1.798 17.952 1.00 94.94 200 ALA A N 1
ATOM 1580 C CA . ALA A 1 200 ? -5.943 -1.740 18.902 1.00 94.94 200 ALA A CA 1
ATOM 1581 C C . ALA A 1 200 ? -7.324 -1.821 18.232 1.00 94.94 200 ALA A C 1
ATOM 1583 O O . ALA A 1 200 ? -8.263 -2.326 18.854 1.00 94.94 200 ALA A O 1
ATOM 1584 N N . ILE A 1 201 ? -7.467 -1.305 17.002 1.00 95.56 201 ILE A N 1
ATOM 1585 C CA . ILE A 1 201 ? -8.768 -1.187 16.324 1.00 95.56 201 ILE A CA 1
ATOM 1586 C C . ILE A 1 201 ? -9.043 -2.263 15.276 1.00 95.56 201 ILE A C 1
ATOM 1588 O O . ILE A 1 201 ? -10.202 -2.387 14.874 1.00 95.56 201 ILE A O 1
ATOM 1592 N N . VAL A 1 202 ? -8.039 -3.014 14.810 1.00 97.12 202 VAL A N 1
ATOM 1593 C CA . VAL A 1 202 ? -8.258 -4.064 13.803 1.00 97.12 202 VAL A CA 1
ATOM 1594 C C . VAL A 1 202 ? -9.304 -5.066 14.299 1.00 97.12 202 VAL A C 1
ATOM 1596 O O . VAL A 1 202 ? -9.315 -5.464 15.465 1.00 97.12 202 VAL A O 1
ATOM 1599 N N . SER A 1 203 ? -10.249 -5.432 13.431 1.00 97.06 203 SER A N 1
ATOM 1600 C CA . SER A 1 203 ? -11.286 -6.402 13.789 1.00 97.06 203 SER A CA 1
ATOM 1601 C C . SER A 1 203 ? -10.678 -7.796 13.910 1.00 97.06 203 SER A C 1
ATOM 1603 O O . SER A 1 203 ? -10.046 -8.268 12.973 1.00 97.06 203 SER A O 1
ATOM 1605 N N . ALA A 1 204 ? -10.913 -8.472 15.035 1.00 95.88 204 ALA A N 1
ATOM 1606 C CA . ALA A 1 204 ? -10.530 -9.874 15.196 1.00 95.88 204 ALA A CA 1
ATOM 1607 C C . ALA A 1 204 ? -11.402 -10.825 14.356 1.00 95.88 204 ALA A C 1
ATOM 1609 O O . ALA A 1 204 ? -10.947 -11.896 13.976 1.00 95.88 204 ALA A O 1
ATOM 1610 N N . GLU A 1 205 ? -12.647 -10.434 14.067 1.00 96.19 205 GLU A N 1
ATOM 1611 C CA . GLU A 1 205 ? -13.631 -11.273 13.370 1.00 96.19 205 GLU A CA 1
ATOM 1612 C C . GLU A 1 205 ? -13.600 -11.082 11.850 1.00 96.19 205 GLU A C 1
ATOM 1614 O O . GLU A 1 205 ? -13.836 -12.024 11.101 1.00 96.19 205 GLU A O 1
ATOM 1619 N N . ARG A 1 206 ? -13.345 -9.851 11.386 1.00 97.25 206 ARG A N 1
ATOM 1620 C CA . ARG A 1 206 ? -13.338 -9.484 9.960 1.00 97.25 206 ARG A CA 1
ATOM 1621 C C . ARG A 1 206 ? -12.156 -8.573 9.617 1.00 97.25 206 ARG A C 1
ATOM 1623 O O . ARG A 1 206 ? -12.368 -7.434 9.184 1.00 97.25 206 ARG A O 1
ATOM 1630 N N . PRO A 1 207 ? -10.907 -9.015 9.833 1.00 97.81 207 PRO A N 1
ATOM 1631 C CA . PRO A 1 207 ? -9.741 -8.153 9.670 1.00 97.81 207 PRO A CA 1
ATOM 1632 C C . PRO A 1 207 ? -9.544 -7.688 8.232 1.00 97.81 207 PRO A C 1
ATOM 1634 O O . PRO A 1 207 ? -9.247 -6.513 8.017 1.00 97.81 207 PRO A O 1
ATOM 1637 N N . GLY A 1 208 ? -9.758 -8.569 7.249 1.00 97.50 208 GLY A N 1
ATOM 1638 C CA . GLY A 1 208 ? -9.593 -8.226 5.841 1.00 97.50 208 GLY A CA 1
ATOM 1639 C C . GLY A 1 208 ? -10.555 -7.125 5.394 1.00 97.50 208 GLY A C 1
ATOM 1640 O O . GLY A 1 208 ? -10.121 -6.086 4.893 1.00 97.50 208 GLY A O 1
ATOM 1641 N N . ASP A 1 209 ? -11.852 -7.304 5.650 1.00 97.81 209 ASP A N 1
ATOM 1642 C CA . ASP A 1 209 ? -12.869 -6.289 5.350 1.00 97.81 209 ASP A CA 1
ATOM 1643 C C . ASP A 1 209 ? -12.637 -4.992 6.122 1.00 97.81 209 ASP A C 1
ATOM 1645 O O . ASP A 1 209 ? -12.788 -3.907 5.566 1.00 97.81 209 ASP A O 1
ATOM 1649 N N . PHE A 1 210 ? -12.255 -5.083 7.398 1.00 98.50 210 PHE A N 1
ATOM 1650 C CA . PHE A 1 210 ? -11.986 -3.909 8.220 1.00 98.50 210 PHE A CA 1
ATOM 1651 C C . PHE A 1 210 ? -10.831 -3.081 7.651 1.00 98.50 210 PHE A C 1
ATOM 1653 O O . PHE A 1 210 ? -10.962 -1.870 7.471 1.00 98.50 210 PHE A O 1
ATOM 1660 N N . ASN A 1 211 ? -9.719 -3.736 7.316 1.00 98.50 211 ASN A N 1
ATOM 1661 C CA . ASN A 1 211 ? -8.552 -3.091 6.726 1.00 98.50 211 ASN A CA 1
ATOM 1662 C C . ASN A 1 211 ? -8.885 -2.478 5.351 1.00 98.50 211 ASN A C 1
ATOM 1664 O O . ASN A 1 211 ? -8.485 -1.352 5.046 1.00 98.50 211 ASN A O 1
ATOM 1668 N N . GLN A 1 212 ? -9.693 -3.153 4.530 1.00 97.94 212 GLN A N 1
ATOM 1669 C CA . GLN A 1 212 ? -10.182 -2.564 3.281 1.00 97.94 212 GLN A CA 1
ATOM 1670 C C . GLN A 1 212 ? -11.122 -1.375 3.512 1.00 97.94 212 GLN A C 1
ATOM 1672 O O . GLN A 1 212 ? -11.036 -0.389 2.775 1.00 97.94 212 GLN A O 1
ATOM 1677 N N . ALA A 1 213 ? -11.961 -1.422 4.550 1.00 98.25 213 ALA A N 1
ATOM 1678 C CA . ALA A 1 213 ? -12.858 -0.338 4.932 1.00 98.25 213 ALA A CA 1
ATOM 1679 C C . ALA A 1 213 ? -12.091 0.924 5.339 1.00 98.25 213 ALA A C 1
ATOM 1681 O O . ALA A 1 213 ? -12.409 2.008 4.857 1.00 98.25 213 ALA A O 1
ATOM 1682 N N . VAL A 1 214 ? -11.056 0.810 6.176 1.00 98.25 214 VAL A N 1
ATOM 1683 C CA . VAL A 1 214 ? -10.253 1.976 6.592 1.00 98.25 214 VAL A CA 1
ATOM 1684 C C . VAL A 1 214 ? -9.451 2.572 5.432 1.00 98.25 214 VAL A C 1
ATOM 1686 O O . VAL A 1 214 ? -9.369 3.798 5.323 1.00 98.25 214 VAL A O 1
ATOM 1689 N N . MET A 1 215 ? -8.932 1.746 4.513 1.00 97.62 215 MET A N 1
ATOM 1690 C CA . MET A 1 215 ? -8.299 2.241 3.281 1.00 97.62 215 MET A CA 1
ATOM 1691 C C . MET A 1 215 ? -9.301 2.976 2.387 1.00 97.62 215 MET A C 1
ATOM 1693 O O . MET A 1 215 ? -9.027 4.080 1.905 1.00 97.62 215 MET A O 1
ATOM 1697 N N . ASP A 1 216 ? -10.480 2.387 2.168 1.00 97.56 216 ASP A N 1
ATOM 1698 C CA . ASP A 1 216 ? -11.525 2.989 1.344 1.00 97.56 216 ASP A CA 1
ATOM 1699 C C . ASP A 1 216 ? -12.023 4.291 1.968 1.00 97.56 216 ASP A C 1
ATOM 1701 O O . ASP A 1 216 ? -12.108 5.293 1.260 1.00 97.56 216 ASP A O 1
ATOM 1705 N N . LEU A 1 217 ? -12.246 4.322 3.283 1.00 98.12 217 LEU A N 1
ATOM 1706 C CA . LEU A 1 217 ? -12.647 5.525 4.003 1.00 98.12 217 LEU A CA 1
ATOM 1707 C C . LEU A 1 217 ? -11.594 6.629 3.868 1.00 98.12 217 LEU A C 1
ATOM 1709 O O . LEU A 1 217 ? -11.929 7.777 3.565 1.00 98.12 217 LEU A O 1
ATOM 1713 N N . GLY A 1 218 ? -10.320 6.274 4.058 1.00 97.62 218 GLY A N 1
ATOM 1714 C CA . GLY A 1 218 ? -9.185 7.174 3.883 1.00 97.62 218 GLY A CA 1
ATOM 1715 C C . GLY A 1 218 ? -9.116 7.761 2.474 1.00 97.62 218 GLY A C 1
ATOM 1716 O O . GLY A 1 218 ? -8.842 8.949 2.310 1.00 97.62 218 GLY A O 1
ATOM 1717 N N . SER A 1 219 ? -9.380 6.947 1.453 1.00 95.50 219 SER A N 1
ATOM 1718 C CA . SER A 1 219 ? -9.297 7.372 0.051 1.00 95.50 219 SER A CA 1
ATOM 1719 C C . SER A 1 219 ? -10.527 8.133 -0.460 1.00 95.50 219 SER A C 1
ATOM 1721 O O . SER A 1 219 ? -10.364 9.008 -1.304 1.00 95.50 219 SER A O 1
ATOM 1723 N N . GLN A 1 220 ? -11.732 7.828 0.038 1.00 96.00 220 GLN A N 1
ATOM 1724 C CA . GLN A 1 220 ? -12.994 8.352 -0.504 1.00 96.00 220 GLN A CA 1
ATOM 1725 C C . GLN A 1 220 ? -13.584 9.508 0.309 1.00 96.00 220 GLN A C 1
ATOM 1727 O O . GLN A 1 220 ? -14.137 10.431 -0.278 1.00 96.00 220 GLN A O 1
ATOM 1732 N N . LEU A 1 221 ? -13.483 9.473 1.645 1.00 97.81 221 LEU A N 1
ATOM 1733 C CA . LEU A 1 221 ? -14.103 10.482 2.517 1.00 97.81 221 LEU A CA 1
ATOM 1734 C C . LEU A 1 221 ? -13.063 11.300 3.282 1.00 97.81 221 LEU A C 1
ATOM 1736 O O . LEU A 1 221 ? -13.122 12.526 3.300 1.00 97.81 221 LEU A O 1
ATOM 1740 N N . CYS A 1 222 ? -12.079 10.646 3.898 1.00 98.25 222 CYS A N 1
ATOM 1741 C CA . CYS A 1 222 ? -11.028 11.318 4.659 1.00 98.25 222 CYS A CA 1
ATOM 1742 C C . CYS A 1 222 ? -9.862 11.728 3.742 1.00 98.25 222 CYS A C 1
ATOM 1744 O O . CYS A 1 222 ? -8.706 11.376 3.977 1.00 98.25 222 CYS A O 1
ATOM 1746 N N . THR A 1 223 ? -10.156 12.464 2.670 1.00 97.44 223 THR A N 1
ATOM 1747 C CA . THR A 1 223 ? -9.198 12.893 1.638 1.00 97.44 223 THR A CA 1
ATOM 1748 C C . THR A 1 223 ? -8.170 13.906 2.164 1.00 97.44 223 THR A C 1
ATOM 1750 O O . THR A 1 223 ? -8.391 14.536 3.205 1.00 97.44 223 THR A O 1
ATOM 1753 N N . PRO A 1 224 ? -7.011 14.082 1.494 1.00 95.56 224 PRO A N 1
ATOM 1754 C CA . PRO A 1 224 ? -6.004 15.060 1.911 1.00 95.56 224 PRO A CA 1
ATOM 1755 C C . PRO A 1 224 ? -6.563 16.484 1.999 1.00 95.56 224 PRO A C 1
ATOM 1757 O O . PRO A 1 224 ? -6.366 17.152 3.010 1.00 95.56 224 PRO A O 1
ATOM 1760 N N . THR A 1 225 ? -7.307 16.900 0.976 1.00 94.50 225 THR A N 1
ATOM 1761 C CA . THR A 1 225 ? -7.983 18.195 0.877 1.00 94.50 225 THR A CA 1
ATOM 1762 C C . THR A 1 225 ? -9.494 18.000 0.971 1.00 94.50 225 THR A C 1
ATOM 1764 O O . THR A 1 225 ? -10.023 17.022 0.442 1.00 94.50 225 THR A O 1
ATOM 1767 N N . ASN A 1 226 ? -10.176 18.923 1.655 1.00 94.94 226 ASN A N 1
ATOM 1768 C CA . ASN A 1 226 ? -11.634 18.946 1.837 1.00 94.94 226 ASN A CA 1
ATOM 1769 C C . ASN A 1 226 ? -12.248 17.584 2.226 1.00 94.94 226 ASN A C 1
ATOM 1771 O O . ASN A 1 226 ? -13.085 17.065 1.488 1.00 94.94 226 ASN A O 1
ATOM 1775 N N . PRO A 1 227 ? -11.838 16.981 3.363 1.00 97.81 227 PRO A N 1
ATOM 1776 C CA . PRO A 1 227 ? -12.421 15.721 3.808 1.00 97.81 227 PRO A CA 1
ATOM 1777 C C . PRO A 1 227 ? -13.927 15.869 4.066 1.00 97.81 227 PRO A C 1
ATOM 1779 O O . PRO A 1 227 ? -14.373 16.830 4.696 1.00 97.81 227 PRO A O 1
ATOM 1782 N N . ALA A 1 228 ? -14.707 14.881 3.635 1.00 97.94 228 ALA A N 1
ATOM 1783 C CA . ALA A 1 228 ? -16.159 14.836 3.786 1.00 97.94 228 ALA A CA 1
ATOM 1784 C C . ALA A 1 228 ? -16.570 14.393 5.205 1.00 97.94 228 ALA A C 1
ATOM 1786 O O . ALA A 1 228 ? -17.276 13.401 5.387 1.00 97.94 228 ALA A O 1
ATOM 1787 N N . CYS A 1 229 ? -16.101 15.110 6.233 1.00 97.88 229 CYS A N 1
ATOM 1788 C CA . CYS A 1 229 ? -16.310 14.752 7.639 1.00 97.88 229 CYS A CA 1
ATOM 1789 C C . CYS A 1 229 ? -17.788 14.547 8.027 1.00 97.88 229 CYS A C 1
ATOM 1791 O O . CYS A 1 229 ? -18.053 13.550 8.696 1.00 97.88 229 CYS A O 1
ATOM 1793 N N . PRO A 1 230 ? -18.758 15.377 7.585 1.00 96.56 230 PRO A N 1
ATOM 1794 C CA . PRO A 1 230 ? -20.172 15.153 7.908 1.00 96.56 230 PRO A CA 1
ATOM 1795 C C . PRO A 1 230 ? -20.737 13.831 7.365 1.00 96.56 230 PRO A C 1
ATOM 1797 O O . PRO A 1 230 ? -21.652 13.270 7.956 1.00 96.56 230 PRO A O 1
ATOM 1800 N N . ALA A 1 231 ? -20.181 13.316 6.263 1.00 96.69 231 ALA A N 1
ATOM 1801 C CA . ALA A 1 231 ? -20.577 12.040 5.663 1.00 96.69 231 ALA A CA 1
ATOM 1802 C C . ALA A 1 231 ? -19.760 10.845 6.190 1.00 96.69 231 ALA A C 1
ATOM 1804 O O . ALA A 1 231 ? -20.040 9.698 5.844 1.00 96.69 231 ALA A O 1
ATOM 1805 N N . CYS A 1 232 ? -18.723 11.088 6.997 1.00 97.75 232 CYS A N 1
ATOM 1806 C CA . CYS A 1 232 ? -17.865 10.035 7.522 1.00 97.75 232 CYS A CA 1
ATOM 1807 C C . CYS A 1 232 ? -18.612 9.233 8.605 1.00 97.75 232 CYS A C 1
ATOM 1809 O O . CYS A 1 232 ? -19.035 9.828 9.602 1.00 97.75 232 CYS A O 1
ATOM 1811 N N . PRO A 1 233 ? -18.717 7.893 8.476 1.00 97.38 233 PRO A N 1
ATOM 1812 C CA . PRO A 1 233 ? -19.487 7.059 9.401 1.00 97.38 233 PRO A CA 1
ATOM 1813 C C . PRO A 1 233 ? -18.934 7.092 10.827 1.00 97.38 233 PRO A C 1
ATOM 1815 O O . PRO A 1 233 ? -19.681 6.873 11.768 1.00 97.38 233 PRO A O 1
ATOM 1818 N N . VAL A 1 234 ? -17.644 7.399 10.988 1.00 95.88 234 VAL A N 1
ATOM 1819 C CA . VAL A 1 234 ? -16.939 7.431 12.278 1.00 95.88 234 VAL A CA 1
ATOM 1820 C C . VAL A 1 234 ? -16.548 8.849 12.710 1.00 95.88 234 VAL A C 1
ATOM 1822 O O . VAL A 1 234 ? -15.651 9.032 13.532 1.00 95.88 234 VAL A O 1
ATOM 1825 N N . SER A 1 235 ? -17.204 9.878 12.165 1.00 95.31 235 SER A N 1
ATOM 1826 C CA . SER A 1 235 ? -16.921 11.287 12.486 1.00 95.31 235 SER A CA 1
ATOM 1827 C C . SER A 1 235 ? -17.081 11.611 13.976 1.00 95.31 235 SER A C 1
ATOM 1829 O O . SER A 1 235 ? -16.257 12.343 14.524 1.00 95.31 235 SER A O 1
ATOM 1831 N N . GLY A 1 236 ? -18.056 10.996 14.657 1.00 91.81 236 GLY A N 1
ATOM 1832 C CA . GLY A 1 236 ? -18.263 11.132 16.107 1.00 91.81 236 GLY A CA 1
ATOM 1833 C C . GLY A 1 236 ? -17.094 10.622 16.964 1.00 91.81 236 GLY A C 1
ATOM 1834 O O . GLY A 1 236 ? -16.958 11.009 18.124 1.00 91.81 236 GLY A O 1
ATOM 1835 N N . TYR A 1 237 ? -16.214 9.807 16.379 1.00 91.06 237 TYR A N 1
ATOM 1836 C CA . TYR A 1 237 ? -15.016 9.262 17.016 1.00 91.06 237 TYR A CA 1
ATOM 1837 C C . TYR A 1 237 ? -13.730 9.989 16.610 1.00 91.06 237 TYR A C 1
ATOM 1839 O O . TYR A 1 237 ? -12.654 9.667 17.110 1.00 91.06 237 TYR A O 1
ATOM 1847 N N . CYS A 1 238 ? -13.818 10.974 15.715 1.00 94.38 238 CYS A N 1
ATOM 1848 C CA . CYS A 1 238 ? -12.656 11.655 15.167 1.00 94.38 238 CYS A CA 1
ATOM 1849 C C . CYS A 1 238 ? -12.209 12.810 16.069 1.00 94.38 238 CYS A C 1
ATOM 1851 O O . CYS A 1 238 ? -12.884 13.838 16.167 1.00 94.38 238 CYS A O 1
ATOM 1853 N N . GLY A 1 239 ? -11.044 12.667 16.707 1.00 93.75 239 GLY A N 1
ATOM 1854 C CA . GLY A 1 239 ? -10.435 13.723 17.516 1.00 93.75 239 GLY A CA 1
ATOM 1855 C C . GLY A 1 239 ? -10.236 15.018 16.730 1.00 93.75 239 GLY A C 1
ATOM 1856 O O . GLY A 1 239 ? -10.656 16.077 17.190 1.00 93.75 239 GLY A O 1
ATOM 1857 N N . ALA A 1 240 ? -9.680 14.929 15.519 1.00 96.06 240 ALA A N 1
ATOM 1858 C CA . ALA A 1 240 ? -9.425 16.099 14.688 1.00 96.06 240 ALA A CA 1
ATOM 1859 C C . ALA A 1 240 ? -10.716 16.822 14.299 1.00 96.06 240 ALA A C 1
ATOM 1861 O O . ALA A 1 240 ? -10.751 18.042 14.356 1.00 96.06 240 ALA A O 1
ATOM 1862 N N . TYR A 1 241 ? -11.785 16.095 13.957 1.00 96.25 241 TYR A N 1
ATOM 1863 C CA . TYR A 1 241 ? -13.050 16.729 13.577 1.00 96.25 241 TYR A CA 1
ATOM 1864 C C . TYR A 1 241 ? -13.699 17.467 14.751 1.00 96.25 241 TYR A C 1
ATOM 1866 O O . TYR A 1 241 ? -14.139 18.600 14.589 1.00 96.25 241 TYR A O 1
ATOM 1874 N N . ARG A 1 242 ? -13.680 16.871 15.952 1.00 94.81 242 ARG A N 1
ATOM 1875 C CA . ARG A 1 242 ? -14.176 17.528 17.175 1.00 94.81 242 ARG A CA 1
ATOM 1876 C C . ARG A 1 242 ? -13.401 18.798 17.530 1.00 94.81 242 ARG A C 1
ATOM 1878 O O . ARG A 1 242 ? -13.966 19.687 18.152 1.00 94.81 242 ARG A O 1
ATOM 1885 N N . GLN A 1 243 ? -12.125 18.866 17.157 1.00 95.50 243 GLN A N 1
ATOM 1886 C CA . GLN A 1 243 ? -11.234 19.994 17.447 1.00 95.50 243 GLN A CA 1
ATOM 1887 C C . GLN A 1 243 ? -11.076 20.968 16.265 1.00 95.50 243 GLN A C 1
ATOM 1889 O O . GLN A 1 243 ? -10.382 21.968 16.400 1.00 95.50 243 GLN A O 1
ATOM 1894 N N . GLY A 1 244 ? -11.668 20.683 15.101 1.00 96.31 244 GLY A N 1
ATOM 1895 C CA . GLY A 1 244 ? -11.483 21.482 13.883 1.00 96.31 244 GLY A CA 1
ATOM 1896 C C . GLY A 1 244 ? -10.123 21.316 13.181 1.00 96.31 244 GLY A C 1
ATOM 1897 O O . GLY A 1 244 ? -9.817 22.075 12.269 1.00 96.31 244 GLY A O 1
ATOM 1898 N N . LEU A 1 245 ? -9.318 20.313 13.547 1.00 96.44 245 LEU A N 1
ATOM 1899 C CA . LEU A 1 245 ? -7.940 20.110 13.065 1.00 96.44 245 LEU A CA 1
ATOM 1900 C C . LEU A 1 245 ? -7.825 19.255 11.790 1.00 96.44 245 LEU A C 1
ATOM 1902 O O . LEU A 1 245 ? -6.720 18.931 11.347 1.00 96.44 245 LEU A O 1
ATOM 1906 N N . GLN A 1 246 ? -8.934 18.833 11.173 1.00 96.19 246 GLN A N 1
ATOM 1907 C CA . GLN A 1 246 ? -8.898 17.913 10.024 1.00 96.19 246 GLN A CA 1
ATOM 1908 C C . GLN A 1 246 ? -8.138 18.465 8.803 1.00 96.19 246 GLN A C 1
ATOM 1910 O O . GLN A 1 246 ? -7.642 17.678 7.995 1.00 96.19 246 GLN A O 1
ATOM 1915 N N . HIS A 1 247 ? -8.034 19.790 8.664 1.00 95.62 247 HIS A N 1
ATOM 1916 C CA . HIS A 1 247 ? -7.301 20.445 7.572 1.00 95.62 247 HIS A CA 1
ATOM 1917 C C . HIS A 1 247 ? -5.805 20.621 7.871 1.00 95.62 247 HIS A C 1
ATOM 1919 O O . HIS A 1 247 ? -5.020 20.801 6.944 1.00 95.62 247 HIS A O 1
ATOM 1925 N N . GLU A 1 248 ? -5.409 20.518 9.140 1.00 94.56 248 GLU A N 1
ATOM 1926 C CA . GLU A 1 248 ? -4.021 20.660 9.594 1.00 94.56 248 GLU A CA 1
ATOM 1927 C C . GLU A 1 248 ? -3.315 19.309 9.732 1.00 94.56 248 GLU A C 1
ATOM 1929 O O . GLU A 1 248 ? -2.100 19.209 9.567 1.00 94.56 248 GLU A O 1
ATOM 1934 N N . LEU A 1 249 ? -4.078 18.253 10.029 1.00 95.38 249 LEU A N 1
ATOM 1935 C CA . LEU A 1 249 ? -3.545 16.916 10.255 1.00 95.38 249 LEU A CA 1
ATOM 1936 C C . LEU A 1 249 ? -3.609 16.030 9.001 1.00 95.38 249 LEU A C 1
ATOM 1938 O O . LEU A 1 249 ? -4.611 16.045 8.270 1.00 95.38 249 LEU A O 1
ATOM 1942 N N . PRO A 1 250 ? -2.597 15.166 8.786 1.00 96.19 250 PRO A N 1
ATOM 1943 C CA . PRO A 1 250 ? -1.414 14.948 9.629 1.00 96.19 250 PRO A CA 1
ATOM 1944 C C . PRO A 1 250 ? -0.339 16.033 9.481 1.00 96.19 250 PRO A C 1
ATOM 1946 O O . PRO A 1 250 ? -0.112 16.530 8.375 1.00 96.19 250 PRO A O 1
ATOM 1949 N N . ARG A 1 251 ? 0.400 16.301 10.568 1.00 91.88 251 ARG A N 1
ATOM 1950 C CA . ARG A 1 251 ? 1.650 17.069 10.492 1.00 91.88 251 ARG A CA 1
ATOM 1951 C C . ARG A 1 251 ? 2.681 16.273 9.693 1.00 91.88 251 ARG A C 1
ATOM 1953 O O . ARG A 1 251 ? 2.818 15.067 9.886 1.00 91.88 251 ARG A O 1
ATOM 1960 N N . LYS A 1 252 ? 3.377 16.945 8.778 1.00 84.75 252 LYS A N 1
ATOM 1961 C CA . LYS A 1 252 ? 4.430 16.369 7.931 1.00 84.75 252 LYS A CA 1
ATOM 1962 C C . LYS A 1 252 ? 5.649 17.282 7.966 1.00 84.75 252 LYS A C 1
ATOM 1964 O O . LYS A 1 252 ? 5.466 18.497 8.072 1.00 84.75 252 LYS A O 1
ATOM 1969 N N . PRO A 1 253 ? 6.866 16.744 7.799 1.00 78.38 253 PRO A N 1
ATOM 1970 C CA . PRO A 1 253 ? 8.037 17.589 7.711 1.00 78.38 253 PRO A CA 1
ATOM 1971 C C . PRO A 1 253 ? 8.019 18.352 6.377 1.00 78.38 253 PRO A C 1
ATOM 1973 O O . PRO A 1 253 ? 7.340 17.928 5.424 1.00 78.38 253 PRO A O 1
ATOM 1976 N N . PRO A 1 254 ? 8.782 19.453 6.280 1.00 79.00 254 PRO A N 1
ATOM 1977 C CA . PRO A 1 254 ? 8.956 20.188 5.036 1.00 79.00 254 PRO A CA 1
ATOM 1978 C C . PRO A 1 254 ? 9.353 19.252 3.890 1.00 79.00 254 PRO A C 1
ATOM 1980 O O . PRO A 1 254 ? 10.082 18.273 4.079 1.00 79.00 254 PRO A O 1
ATOM 1983 N N . ARG A 1 255 ? 8.859 19.531 2.679 1.00 80.69 255 ARG A N 1
ATOM 1984 C CA . ARG A 1 255 ? 9.293 18.781 1.495 1.00 80.69 255 ARG A CA 1
ATOM 1985 C C . ARG A 1 255 ? 10.775 19.054 1.252 1.00 80.69 255 ARG A C 1
ATOM 1987 O O . ARG A 1 255 ? 11.192 20.208 1.251 1.00 80.69 255 ARG A O 1
ATOM 1994 N N . VAL A 1 256 ? 11.540 17.991 1.012 1.00 83.75 256 VAL A N 1
ATOM 1995 C CA . VAL A 1 256 ? 12.922 18.102 0.533 1.00 83.75 256 VAL A CA 1
ATOM 1996 C C . VAL A 1 256 ? 12.902 18.805 -0.824 1.00 83.75 256 VAL A C 1
ATOM 1998 O O . VAL A 1 256 ? 12.040 18.508 -1.657 1.00 83.75 256 VAL A O 1
ATOM 2001 N N . ALA A 1 257 ? 13.822 19.748 -1.029 1.00 87.94 257 ALA A N 1
ATOM 2002 C CA . ALA A 1 257 ? 13.960 20.449 -2.297 1.00 87.94 257 ALA A CA 1
ATOM 2003 C C . ALA A 1 257 ? 14.297 19.455 -3.420 1.00 87.94 257 ALA A C 1
ATOM 2005 O O . ALA A 1 257 ? 15.116 18.555 -3.244 1.00 87.94 257 ALA A O 1
ATOM 2006 N N . ILE A 1 258 ? 13.640 19.606 -4.569 1.00 88.50 258 ILE A N 1
ATOM 2007 C CA . ILE A 1 258 ? 13.936 18.804 -5.756 1.00 88.50 258 ILE A CA 1
ATOM 2008 C C . ILE A 1 258 ? 15.183 19.395 -6.414 1.00 88.50 258 ILE A C 1
ATOM 2010 O O . ILE A 1 258 ? 15.193 20.576 -6.753 1.00 88.50 258 ILE A O 1
ATOM 2014 N N . THR A 1 259 ? 16.209 18.573 -6.620 1.00 87.44 259 THR A N 1
ATOM 2015 C CA . THR A 1 259 ? 17.400 18.957 -7.384 1.00 87.44 259 THR A CA 1
ATOM 2016 C C . THR A 1 259 ? 17.116 18.805 -8.874 1.00 87.44 259 THR A C 1
ATOM 2018 O O . THR A 1 259 ? 16.778 17.712 -9.334 1.00 87.44 259 THR A O 1
ATOM 2021 N N . ALA A 1 260 ? 17.242 19.892 -9.632 1.00 88.62 260 ALA A N 1
ATOM 2022 C CA . ALA A 1 260 ? 17.252 19.817 -11.086 1.00 88.62 260 ALA A CA 1
ATOM 2023 C C . ALA A 1 260 ? 18.567 19.171 -11.544 1.00 88.62 260 ALA A C 1
ATOM 2025 O O . ALA A 1 260 ? 19.635 19.578 -11.096 1.00 88.62 260 ALA A O 1
ATOM 2026 N N . ILE A 1 261 ? 18.476 18.169 -12.417 1.00 88.19 261 ILE A N 1
ATOM 2027 C CA . ILE A 1 261 ? 19.629 17.486 -13.014 1.00 88.19 261 ILE A CA 1
ATOM 2028 C C . ILE A 1 261 ? 19.537 17.687 -14.524 1.00 88.19 261 ILE A C 1
ATOM 2030 O O . ILE A 1 261 ? 18.470 17.481 -15.108 1.00 88.19 261 ILE A O 1
ATOM 2034 N N . CYS A 1 262 ? 20.645 18.088 -15.138 1.00 90.06 262 CYS A N 1
ATOM 2035 C CA . CYS A 1 262 ? 20.785 18.219 -16.582 1.00 90.06 262 CYS A CA 1
ATOM 2036 C C . CYS A 1 262 ? 21.682 17.083 -17.088 1.00 90.06 262 CYS A C 1
ATOM 2038 O O . CYS A 1 262 ? 22.731 16.826 -16.509 1.00 90.06 262 CYS A O 1
ATOM 2040 N N . GLU A 1 263 ? 21.276 16.378 -18.144 1.00 91.31 263 GLU A N 1
ATOM 2041 C CA . GLU A 1 263 ? 22.019 15.231 -18.682 1.00 91.31 263 GLU A CA 1
ATOM 2042 C C . GLU A 1 263 ? 22.153 15.347 -20.205 1.00 91.31 263 GLU A C 1
ATOM 2044 O O . GLU A 1 263 ? 21.177 15.646 -20.895 1.00 91.31 263 GLU A O 1
ATOM 2049 N N . LEU A 1 264 ? 23.340 15.043 -20.733 1.00 90.69 264 LEU A N 1
ATOM 2050 C CA . LEU A 1 264 ? 23.561 14.808 -22.160 1.00 90.69 264 LEU A CA 1
ATOM 2051 C C . LEU A 1 264 ? 23.372 13.315 -22.446 1.00 90.69 264 LEU A C 1
ATOM 2053 O O . LEU A 1 264 ? 24.003 12.484 -21.797 1.00 90.69 264 LEU A O 1
ATOM 2057 N N . ALA A 1 265 ? 22.527 12.972 -23.421 1.00 91.56 265 ALA A N 1
ATOM 2058 C CA . ALA A 1 265 ? 22.309 11.593 -23.857 1.00 91.56 265 ALA A CA 1
ATOM 2059 C C . ALA A 1 265 ? 22.881 11.359 -25.264 1.00 91.56 265 ALA A C 1
ATOM 2061 O O . ALA A 1 265 ? 22.484 12.020 -26.221 1.00 91.56 265 ALA A O 1
ATOM 2062 N N . LEU A 1 266 ? 23.776 10.380 -25.398 1.00 91.44 266 LEU A N 1
ATOM 2063 C CA . LEU A 1 266 ? 24.410 9.975 -26.650 1.00 91.44 266 LEU A CA 1
ATOM 2064 C C . LEU A 1 266 ? 23.889 8.603 -27.090 1.00 91.44 266 LEU A C 1
ATOM 2066 O O . LEU A 1 266 ? 23.960 7.620 -26.346 1.00 91.44 266 LEU A O 1
ATOM 2070 N N . ILE A 1 267 ? 23.398 8.528 -28.330 1.00 93.81 267 ILE A N 1
ATOM 2071 C CA . ILE A 1 267 ? 22.932 7.284 -28.957 1.00 93.81 267 ILE A CA 1
ATOM 2072 C C . ILE A 1 267 ? 23.723 7.064 -30.251 1.00 93.81 267 ILE A C 1
ATOM 2074 O O . ILE A 1 267 ? 23.321 7.549 -31.312 1.00 93.81 267 ILE A O 1
ATOM 2078 N N . PRO A 1 268 ? 24.855 6.339 -30.198 1.00 93.19 268 PRO A N 1
ATOM 2079 C CA . PRO A 1 268 ? 25.596 5.990 -31.399 1.00 93.19 268 PRO A CA 1
ATOM 2080 C C . PRO A 1 268 ? 24.728 5.161 -32.346 1.00 93.19 268 PRO A C 1
ATOM 2082 O O . PRO A 1 268 ? 24.024 4.236 -31.927 1.00 93.19 268 PRO A O 1
ATOM 2085 N N . THR A 1 269 ? 24.805 5.472 -33.638 1.00 94.38 269 THR A N 1
ATOM 2086 C CA . THR A 1 269 ? 24.104 4.719 -34.681 1.00 94.38 269 THR A CA 1
ATOM 2087 C C . THR A 1 269 ? 25.077 4.198 -35.721 1.00 94.38 269 THR A C 1
ATOM 2089 O O . THR A 1 269 ? 26.119 4.797 -35.980 1.00 94.38 269 THR A O 1
ATOM 2092 N N . ARG A 1 270 ? 24.731 3.066 -36.335 1.00 95.56 270 ARG A N 1
ATOM 2093 C CA . ARG A 1 270 ? 25.413 2.554 -37.527 1.00 95.56 270 ARG A CA 1
ATOM 2094 C C . ARG A 1 270 ? 24.402 2.002 -38.518 1.00 95.56 270 ARG A C 1
ATOM 2096 O O . ARG A 1 270 ? 23.314 1.583 -38.126 1.00 95.56 270 ARG A O 1
ATOM 2103 N N . VAL A 1 271 ? 24.774 1.949 -39.791 1.00 96.12 271 VAL A N 1
ATOM 2104 C CA . VAL A 1 271 ? 24.005 1.233 -40.816 1.00 96.12 271 VAL A CA 1
ATOM 2105 C C . VAL A 1 271 ? 24.732 -0.067 -41.132 1.00 96.12 271 VAL A C 1
ATOM 2107 O O . VAL A 1 271 ? 25.897 -0.054 -41.516 1.00 96.12 271 VAL A O 1
ATOM 2110 N N . HIS A 1 272 ? 24.054 -1.198 -40.957 1.00 93.69 272 HIS A N 1
ATOM 2111 C CA . HIS A 1 272 ? 24.584 -2.519 -41.282 1.00 93.69 272 HIS A CA 1
ATOM 2112 C C . HIS A 1 272 ? 23.533 -3.305 -42.065 1.00 93.69 272 HIS A C 1
ATOM 2114 O O . HIS A 1 272 ? 22.398 -3.431 -41.613 1.00 93.69 272 HIS A O 1
ATOM 2120 N N . ARG A 1 273 ? 23.901 -3.817 -43.249 1.00 94.50 273 ARG A N 1
ATOM 2121 C CA . ARG A 1 273 ? 22.987 -4.535 -44.165 1.00 94.50 273 ARG A CA 1
ATOM 2122 C C . ARG A 1 273 ? 21.693 -3.757 -44.464 1.00 94.50 273 ARG A C 1
ATOM 2124 O O . ARG A 1 273 ? 20.602 -4.309 -44.417 1.00 94.50 273 ARG A O 1
ATOM 2131 N N . GLY A 1 274 ? 21.814 -2.451 -44.708 1.00 94.56 274 GLY A N 1
ATOM 2132 C CA . GLY A 1 274 ? 20.671 -1.568 -44.975 1.00 94.56 274 GLY A CA 1
ATOM 2133 C C . GLY A 1 274 ? 19.787 -1.258 -43.759 1.00 94.56 274 GLY A C 1
ATOM 2134 O O . GLY A 1 274 ? 18.849 -0.478 -43.882 1.00 94.56 274 GLY A O 1
ATOM 2135 N N . GLN A 1 275 ? 20.086 -1.812 -42.580 1.00 93.88 275 GLN A N 1
ATOM 2136 C CA . GLN A 1 275 ? 19.337 -1.561 -41.350 1.00 93.88 275 GLN A CA 1
ATOM 2137 C C . GLN A 1 275 ? 20.094 -0.597 -40.438 1.00 93.88 275 GLN A C 1
ATOM 2139 O O . GLN A 1 275 ? 21.295 -0.752 -40.197 1.00 93.88 275 GLN A O 1
ATOM 2144 N N . ARG A 1 276 ? 19.380 0.396 -39.898 1.00 96.00 276 ARG A N 1
ATOM 2145 C CA . ARG A 1 276 ? 19.911 1.281 -38.859 1.00 96.00 276 ARG A CA 1
ATOM 2146 C C . ARG A 1 276 ? 19.901 0.544 -37.523 1.00 96.00 276 ARG A C 1
ATOM 2148 O O . ARG A 1 276 ? 18.871 0.036 -37.095 1.00 96.00 276 ARG A O 1
ATOM 2155 N N . GLN A 1 277 ? 21.054 0.499 -36.875 1.00 95.12 277 GLN A N 1
ATOM 2156 C CA . GLN A 1 277 ? 21.257 -0.101 -35.564 1.00 95.12 277 GLN A CA 1
ATOM 2157 C C . GLN A 1 277 ? 21.653 0.991 -34.572 1.00 95.12 277 GLN A C 1
ATOM 2159 O O . GLN A 1 277 ? 22.396 1.910 -34.925 1.00 95.12 277 GLN A O 1
ATOM 2164 N N . PHE A 1 278 ? 21.168 0.869 -33.340 1.00 94.38 278 PHE A N 1
ATOM 2165 C CA . PHE A 1 278 ? 21.433 1.794 -32.241 1.00 94.38 278 PHE A CA 1
ATOM 2166 C C . PHE A 1 278 ? 22.230 1.067 -31.164 1.00 94.38 278 PHE A C 1
ATOM 2168 O O . PHE A 1 278 ? 21.929 -0.087 -30.849 1.00 94.38 278 PHE A O 1
ATOM 2175 N N . LEU A 1 279 ? 23.237 1.732 -30.603 1.00 93.75 279 LEU A N 1
ATOM 2176 C CA . LEU A 1 279 ? 23.947 1.219 -29.439 1.00 93.75 279 LEU A CA 1
ATOM 2177 C C . LEU A 1 279 ? 23.282 1.750 -28.170 1.00 93.75 279 LEU A C 1
ATOM 2179 O O . LEU A 1 279 ? 23.282 2.952 -27.915 1.00 93.75 279 LEU A O 1
ATOM 2183 N N . LEU A 1 280 ? 22.747 0.831 -27.374 1.00 94.12 280 LEU A N 1
ATOM 2184 C CA . LEU A 1 280 ? 22.237 1.093 -26.033 1.00 94.12 280 LEU A CA 1
ATOM 2185 C C . LEU A 1 280 ? 23.102 0.345 -25.022 1.00 94.12 280 LEU A C 1
ATOM 2187 O O . LEU A 1 280 ? 23.710 -0.677 -25.350 1.00 94.12 280 LEU A O 1
ATOM 2191 N N . ARG A 1 281 ? 23.130 0.833 -23.783 1.00 91.56 281 ARG A N 1
ATOM 2192 C CA . ARG A 1 281 ? 23.758 0.131 -22.661 1.00 91.56 281 ARG A CA 1
ATOM 2193 C C . ARG A 1 281 ? 22.691 -0.369 -21.699 1.00 91.56 281 ARG A C 1
ATOM 2195 O O . ARG A 1 281 ? 21.661 0.280 -21.518 1.00 91.56 281 ARG A O 1
ATOM 2202 N N . ARG A 1 282 ? 22.939 -1.514 -21.066 1.00 89.44 282 ARG A N 1
ATOM 2203 C CA . ARG A 1 282 ? 22.117 -1.970 -19.944 1.00 89.44 282 ARG A CA 1
ATOM 2204 C C . ARG A 1 282 ? 22.640 -1.315 -18.670 1.00 89.44 282 ARG A C 1
ATOM 2206 O O . ARG A 1 282 ? 23.830 -1.404 -18.393 1.00 89.44 282 ARG A O 1
ATOM 2213 N N . ARG A 1 283 ? 21.762 -0.657 -17.916 1.00 87.75 283 ARG A N 1
ATOM 2214 C CA . ARG A 1 283 ? 22.122 0.042 -16.678 1.00 87.75 283 ARG A CA 1
ATOM 2215 C C . ARG A 1 283 ? 22.538 -0.933 -15.588 1.00 87.75 283 ARG A C 1
ATOM 2217 O O . ARG A 1 283 ? 21.863 -1.945 -15.373 1.00 87.75 283 ARG A O 1
ATOM 2224 N N . GLU A 1 284 ? 23.616 -0.610 -14.893 1.00 87.62 284 GLU A N 1
ATOM 2225 C CA . GLU A 1 284 ? 24.228 -1.473 -13.884 1.00 87.62 284 GLU A CA 1
ATOM 2226 C C . GLU A 1 284 ? 23.503 -1.395 -12.532 1.00 87.62 284 GLU A C 1
ATOM 2228 O O . GLU A 1 284 ? 22.626 -0.556 -12.299 1.00 87.62 284 GLU A O 1
ATOM 2233 N N . ALA A 1 285 ? 23.841 -2.311 -11.622 1.00 80.56 285 ALA A N 1
ATOM 2234 C CA . ALA A 1 285 ? 23.329 -2.274 -10.257 1.00 80.56 285 ALA A CA 1
ATOM 2235 C C . ALA A 1 285 ? 23.818 -1.006 -9.535 1.00 80.56 285 ALA A C 1
ATOM 2237 O O . ALA A 1 285 ? 24.985 -0.648 -9.618 1.00 80.56 285 ALA A O 1
ATOM 2238 N N . GLY A 1 286 ? 22.923 -0.329 -8.812 1.00 79.06 286 GLY A N 1
ATOM 2239 C CA . GLY A 1 286 ? 23.228 0.931 -8.120 1.00 79.06 286 GLY A CA 1
ATOM 2240 C C . GLY A 1 286 ? 22.960 2.191 -8.950 1.00 79.06 286 GLY A C 1
ATOM 2241 O O . GLY A 1 286 ? 22.757 3.255 -8.372 1.00 79.06 286 GLY A O 1
ATOM 2242 N N . GLU A 1 287 ? 22.848 2.083 -10.276 1.00 84.25 287 GLU A N 1
ATOM 2243 C CA . GLU A 1 287 ? 22.438 3.207 -11.119 1.00 84.25 287 GLU A CA 1
ATOM 2244 C C . GLU A 1 287 ? 20.924 3.495 -11.011 1.00 84.25 287 GLU A C 1
ATOM 2246 O O . GLU A 1 287 ? 20.094 2.605 -10.766 1.00 84.25 287 GLU A O 1
ATOM 2251 N N . ARG A 1 288 ? 20.523 4.749 -11.285 1.00 79.56 288 ARG A N 1
ATOM 2252 C CA . ARG A 1 288 ? 19.113 5.087 -11.564 1.00 79.56 288 ARG A CA 1
ATOM 2253 C C . ARG A 1 288 ? 18.600 4.152 -12.666 1.00 79.56 288 ARG A C 1
ATOM 2255 O O . ARG A 1 288 ? 19.328 3.851 -13.590 1.00 79.56 288 ARG A O 1
ATOM 2262 N N . TRP A 1 289 ? 17.374 3.639 -12.579 1.00 79.12 289 TRP A N 1
ATOM 2263 C CA . TRP A 1 289 ? 16.825 2.722 -13.601 1.00 79.12 289 TRP A CA 1
ATOM 2264 C C . TRP A 1 289 ? 17.661 1.449 -13.887 1.00 79.12 289 TRP A C 1
ATOM 2266 O O . TRP A 1 289 ? 17.534 0.871 -14.965 1.00 79.12 289 TRP A O 1
ATOM 2276 N N . ALA A 1 290 ? 18.454 0.968 -12.917 1.00 82.44 290 ALA A N 1
ATOM 2277 C CA . ALA A 1 290 ? 19.224 -0.280 -13.010 1.00 82.44 290 ALA A CA 1
ATOM 2278 C C . ALA A 1 290 ? 18.465 -1.418 -13.724 1.00 82.44 290 ALA A C 1
ATOM 2280 O O . ALA A 1 290 ? 17.276 -1.648 -13.459 1.00 82.44 290 ALA A O 1
ATOM 2281 N N . GLY A 1 291 ? 19.155 -2.140 -14.608 1.00 78.19 291 GLY A N 1
ATOM 2282 C CA . GLY A 1 291 ? 18.644 -3.273 -15.381 1.00 78.19 291 GLY A CA 1
ATOM 2283 C C . GLY A 1 291 ? 17.877 -2.923 -16.662 1.00 78.19 291 GLY A C 1
ATOM 2284 O O . GLY A 1 291 ? 17.587 -3.846 -17.425 1.00 78.19 291 GLY A O 1
ATOM 2285 N N . MET A 1 292 ? 17.562 -1.644 -16.907 1.00 83.50 292 MET A N 1
ATOM 2286 C CA . MET A 1 292 ? 16.951 -1.170 -18.159 1.00 83.50 292 MET A CA 1
ATOM 2287 C C . MET A 1 292 ? 17.985 -0.902 -19.246 1.00 83.50 292 MET A C 1
ATOM 2289 O O . MET A 1 292 ? 19.157 -0.686 -18.951 1.00 83.50 292 MET A O 1
ATOM 2293 N N . TRP A 1 293 ? 17.527 -0.855 -20.494 1.00 87.69 293 TRP A N 1
ATOM 2294 C CA . TRP A 1 293 ? 18.293 -0.302 -21.604 1.00 87.69 293 TRP A CA 1
ATOM 2295 C C . TRP A 1 293 ? 18.162 1.221 -21.625 1.00 87.69 293 TRP A C 1
ATOM 2297 O O . TRP A 1 293 ? 17.059 1.746 -21.495 1.00 87.69 293 TRP A O 1
ATOM 2307 N N . ASP A 1 294 ? 19.282 1.918 -21.773 1.00 91.06 294 ASP A N 1
ATOM 2308 C CA . ASP A 1 294 ? 19.347 3.380 -21.808 1.00 91.06 294 ASP A CA 1
ATOM 2309 C C . ASP A 1 294 ? 20.435 3.836 -22.794 1.00 91.06 294 ASP A C 1
ATOM 2311 O O . ASP A 1 294 ? 21.297 3.056 -23.220 1.00 91.06 294 ASP A O 1
ATOM 2315 N N . ALA A 1 295 ? 20.389 5.115 -23.154 1.00 92.69 295 ALA A N 1
ATOM 2316 C CA . ALA A 1 295 ? 21.479 5.784 -23.847 1.00 92.69 295 ALA A CA 1
ATOM 2317 C C . ALA A 1 295 ? 22.711 5.904 -22.932 1.00 92.69 295 ALA A C 1
ATOM 2319 O O . ALA A 1 295 ? 22.632 5.754 -21.706 1.00 92.69 295 ALA A O 1
ATOM 2320 N N . TRP A 1 296 ? 23.862 6.223 -23.523 1.00 89.94 296 TRP A N 1
ATOM 2321 C CA . TRP A 1 296 ? 24.978 6.730 -22.731 1.00 89.94 296 TRP A CA 1
ATOM 2322 C C . TRP A 1 296 ? 24.613 8.126 -22.237 1.00 89.94 296 TRP A C 1
ATOM 2324 O O . TRP A 1 296 ? 24.264 8.982 -23.043 1.00 89.94 296 TRP A O 1
ATOM 2334 N N . ARG A 1 297 ? 24.628 8.328 -20.919 1.00 89.62 297 ARG A N 1
ATOM 2335 C CA . ARG A 1 297 ? 24.246 9.588 -20.280 1.00 89.62 297 ARG A CA 1
ATOM 2336 C C . ARG A 1 297 ? 25.379 10.095 -19.415 1.00 89.62 297 ARG A C 1
ATOM 2338 O O . ARG A 1 297 ? 25.997 9.297 -18.713 1.00 89.62 297 ARG A O 1
ATOM 2345 N N . GLU A 1 298 ? 25.573 11.402 -19.424 1.00 88.62 298 GLU A N 1
ATOM 2346 C CA . GLU A 1 298 ? 26.491 12.097 -18.531 1.00 88.62 298 GLU A CA 1
ATOM 2347 C C . GLU A 1 298 ? 25.788 13.327 -17.957 1.00 88.62 298 GLU A C 1
ATOM 2349 O O . GLU A 1 298 ? 25.119 14.064 -18.690 1.00 88.62 298 GLU A O 1
ATOM 2354 N N . GLU A 1 299 ? 25.889 13.520 -16.640 1.00 88.94 299 GLU A N 1
ATOM 2355 C CA . GLU A 1 299 ? 25.401 14.743 -16.007 1.00 88.94 299 GLU A CA 1
ATOM 2356 C C . GLU A 1 299 ? 26.217 15.922 -16.537 1.00 88.94 299 GLU A C 1
ATOM 2358 O O . GLU A 1 299 ? 27.442 15.878 -16.609 1.00 88.94 299 GLU A O 1
ATOM 2363 N N . THR A 1 300 ? 25.524 16.971 -16.950 1.00 89.38 300 THR A N 1
ATOM 2364 C CA . THR A 1 300 ? 26.127 18.131 -17.595 1.00 89.38 300 THR A CA 1
ATOM 2365 C C . THR A 1 300 ? 25.482 19.410 -17.086 1.00 89.38 300 THR A C 1
ATOM 2367 O O . THR A 1 300 ? 24.612 19.387 -16.214 1.00 89.38 300 THR A O 1
ATOM 2370 N N . ARG A 1 301 ? 25.911 20.549 -17.623 1.00 86.69 301 ARG A N 1
ATOM 2371 C CA . ARG A 1 301 ? 25.306 21.848 -17.335 1.00 86.69 301 ARG A CA 1
ATOM 2372 C C . ARG A 1 301 ? 24.460 22.316 -18.523 1.00 86.69 301 ARG A C 1
ATOM 2374 O O . ARG A 1 301 ? 24.803 21.970 -19.656 1.00 86.69 301 ARG A O 1
ATOM 2381 N N . PRO A 1 302 ? 23.386 23.093 -18.295 1.00 84.19 302 PRO A N 1
ATOM 2382 C CA . PRO A 1 302 ? 22.534 23.596 -19.373 1.00 84.19 302 PRO A CA 1
ATOM 2383 C C . PRO A 1 302 ? 23.312 24.283 -20.506 1.00 84.19 302 PRO A C 1
ATOM 2385 O O . PRO A 1 302 ? 23.013 24.051 -21.672 1.00 84.19 302 PRO A O 1
ATOM 2388 N N . GLU A 1 303 ? 24.386 25.012 -20.185 1.00 87.00 303 GLU A N 1
ATOM 2389 C CA . GLU A 1 303 ? 25.174 25.775 -21.164 1.00 87.00 303 GLU A CA 1
ATOM 2390 C C . GLU A 1 303 ? 25.883 24.877 -22.194 1.00 87.00 303 GLU A C 1
ATOM 2392 O O . GLU A 1 303 ? 26.150 25.299 -23.319 1.00 87.00 303 GLU A O 1
ATOM 2397 N N . VAL A 1 304 ? 26.182 23.622 -21.831 1.00 80.69 304 VAL A N 1
ATOM 2398 C CA . VAL A 1 304 ? 26.761 22.635 -22.758 1.00 80.69 304 VAL A CA 1
ATOM 2399 C C . VAL A 1 304 ? 25.731 22.202 -23.801 1.00 80.69 304 VAL A C 1
ATOM 2401 O O . VAL A 1 304 ? 26.096 21.940 -24.944 1.00 80.69 304 VAL A O 1
ATOM 2404 N N . LEU A 1 305 ? 24.449 22.135 -23.428 1.00 74.94 305 LEU A N 1
ATOM 2405 C CA . LEU A 1 305 ? 23.370 21.773 -24.348 1.00 74.94 305 LEU A CA 1
ATOM 2406 C C . LEU A 1 305 ? 23.031 22.923 -25.297 1.00 74.94 305 LEU A C 1
ATOM 2408 O O . LEU A 1 305 ? 22.800 22.676 -26.479 1.00 74.94 305 LEU A O 1
ATOM 2412 N N . ASP A 1 306 ? 23.067 24.162 -24.807 1.00 79.44 306 ASP A N 1
ATOM 2413 C CA . ASP A 1 306 ? 22.819 25.354 -25.625 1.00 79.44 306 ASP A CA 1
ATOM 2414 C C . ASP A 1 306 ? 23.828 25.470 -26.782 1.00 79.44 306 ASP A C 1
ATOM 2416 O O . ASP A 1 306 ? 23.473 25.877 -27.886 1.00 79.44 306 ASP A O 1
ATOM 2420 N N . GLY A 1 307 ? 25.074 25.030 -26.565 1.00 73.38 307 GLY A N 1
ATOM 2421 C CA . GLY A 1 307 ? 26.119 24.985 -27.593 1.00 73.38 307 GLY A CA 1
ATOM 2422 C C . GLY A 1 307 ? 25.974 23.870 -28.641 1.00 73.38 307 GLY A C 1
ATOM 2423 O O . GLY A 1 307 ? 26.695 23.891 -29.636 1.00 73.38 307 GLY A O 1
ATOM 2424 N N . LEU A 1 308 ? 25.071 22.900 -28.441 1.00 70.94 308 LEU A N 1
ATOM 2425 C CA . LEU A 1 308 ? 24.783 21.825 -29.407 1.00 70.94 308 LEU A CA 1
ATOM 2426 C C . LEU A 1 308 ? 23.653 22.188 -30.384 1.00 70.94 308 LEU A C 1
ATOM 2428 O O . LEU A 1 308 ? 23.424 21.454 -31.345 1.00 70.94 308 LEU A O 1
ATOM 2432 N N . GLY A 1 309 ? 22.944 23.294 -30.141 1.00 57.78 309 GLY A N 1
ATOM 2433 C CA . GLY A 1 309 ? 21.947 23.848 -31.052 1.00 57.78 309 GLY A CA 1
ATOM 2434 C C . GLY A 1 309 ? 22.601 24.567 -32.231 1.00 57.78 309 GLY A C 1
ATOM 2435 O O . GLY A 1 309 ? 22.668 25.794 -32.239 1.00 57.78 309 GLY A O 1
ATOM 2436 N N . GLY A 1 310 ? 23.083 23.798 -33.208 1.00 46.56 310 GLY A N 1
ATOM 2437 C CA . GLY A 1 310 ? 23.530 24.253 -34.529 1.00 46.56 310 GLY A CA 1
ATOM 2438 C C . GLY A 1 310 ? 22.892 23.427 -35.633 1.00 46.56 310 GLY A C 1
ATOM 2439 O O . GLY A 1 310 ? 22.861 22.185 -35.481 1.00 46.56 310 GLY A O 1
#

Secondary structure (DSSP, 8-state):
--------------------TTSS-HHHH-HHHHHHHHHHHHHHHHHH----TTTT---HHHHHHHHHHHTTS-HHHHHHHHHHHHHH-SSHHHHHHS-HHHHHHHTTTS--THHHHHHHHHHHHHHHHHTT---S-HHHHHTSTT--HHHHHHHHHHHH--------HHHHHHHHHHHT--S-TTSHHHHHHHHHHHHHHS-SSSHHHHHHHHHHHHHHTS-SSS--GGG-TTGGG-HHHHHT-TTTPSP-PPPPPPPP-EEEEE--EEEETTEEEE--EEPPTTSTTTTSEE-EEEEE-HHHHHTT--

Mean predicted aligned error: 8.48 Å

Radius of gyration: 24.96 Å; Cα contacts (8 Å, |Δi|>4): 399; chains: 1; bounding box: 49×58×97 Å

Nearest PDB structures (foldseek):
  8dw7-assembly1_A  TM=9.376E-01  e=6.697E-22  Geobacillus stearothermophilus
  8dwe-assembly2_D  TM=9.161E-01  e=4.362E-22  Geobacillus stearothermophilus
  8dw7-assembly2_D  TM=9.418E-01  e=9.805E-22  Geobacillus stearothermophilus
  8dwe-assembly1_A  TM=9.332E-01  e=9.805E-22  Geobacillus stearothermophilus
  8dw0-assembly1_A  TM=9.211E-01  e=1.225E-20  Geobacillus stearothermophilus